Protein AF-0000000079061460 (afdb_homodimer)

Foldseek 3Di:
DPPPVPPLDPPPVPFWPAWEFEDQPQVVVVVVQVVQPKAWPADWDAPDVVHDWTWTWIAHNVGGIYIYTHDDDFPDRRQETETEDADPVVVVCCCCPVVVWDFAADWDDDVVQQWIWTKIGNDPHSRHHHIYIYIYHPPPPCNRVPVPPPPPPPPVVPVPPPPPDD/DPPPVPPLDPPVVPFWPAWEFEDQPQVVVVVVQVVQPKAWPADWDAPDVVHDWTWTWIAHNVGGIYIYTHDDDFPDRRQETEGEDADAVVVVCCCCPVVVWDFAADWDDDVVQQWIWTKIGNDPHSGHHHIYIYIYHNCCSVVSVPPPPPPPPPPPPPVVPPPVVD

Solvent-accessible surface area (backbone atoms only — not comparable to full-atom values): 18169 Å² total; per-residue (Å²): 133,80,77,71,72,76,68,71,44,54,46,48,41,60,24,64,55,35,38,28,38,49,30,83,52,50,69,59,32,54,51,37,31,43,74,67,55,22,45,78,76,35,72,81,41,46,80,44,93,91,42,84,52,35,30,32,31,33,22,47,70,60,60,54,36,33,36,42,32,55,37,80,89,49,87,30,40,63,31,32,40,33,34,50,43,87,46,58,69,59,50,52,48,45,42,32,72,28,68,63,27,37,80,66,38,76,71,46,75,38,72,95,74,43,30,36,36,31,30,32,25,75,36,94,46,81,58,63,27,47,28,40,35,41,32,27,50,70,78,51,71,57,58,37,67,62,69,63,62,72,76,67,72,71,71,72,62,68,65,65,64,63,68,60,83,114,135,83,77,71,71,76,66,71,44,54,54,49,37,60,23,64,54,33,36,26,37,48,29,83,52,49,72,59,32,55,52,37,31,46,73,67,56,22,45,76,78,36,72,80,40,47,80,42,94,91,42,84,51,34,33,31,31,33,22,47,70,58,59,54,36,33,36,41,34,53,38,81,89,51,87,33,41,64,31,31,38,32,35,50,41,86,46,56,69,59,50,53,47,44,42,32,73,27,68,62,29,37,82,66,37,75,71,45,76,39,73,95,73,41,29,34,36,32,30,31,25,77,33,94,48,81,56,64,26,46,27,41,36,40,31,28,48,71,69,44,72,53,52,38,68,61,63,59,63,72,77,66,74,70,74,76,65,71,68,73,57,64,65,71,75,106

Nearest PDB structures (foldseek):
  6bnx-assembly1_A  TM=9.125E-01  e=1.039E-14  Zea mays
  6bnz-assembly1_A  TM=9.010E-01  e=3.003E-14  Zea mays
  5d7z-assembly1_A  TM=9.144E-01  e=3.584E-14  Zea mays
  3hdp-assembly1_A  TM=7.032E-01  e=3.945E-07  Clostridium acetobutylicum
  2rk9-assembly1_B  TM=6.973E-01  e=1.430E-03  Vibrio splendidus 12B01

pLDDT: mean 79.36, std 27.44, range [19.38, 98.94]

Radius of gyration: 22.19 Å; Cα contacts (8 Å, |Δi|>4): 684; chains: 2; bounding box: 58×59×71 Å

InterPro domains:
  IPR004360 Glyoxalase/fosfomycin resistance/dioxygenase domain [PF00903] (16-68)
  IPR004360 Glyoxalase/fosfomycin resistance/dioxygenase domain [PF00903] (80-162)
  IPR029068 Glyoxalase/Bleomycin resistance protein/Dihydroxybiphenyl dioxygenase [G3DSA:3.10.180.10] (2-71)
  IPR029068 Glyoxalase/Bleomycin resistance protein/Dihydroxybiphenyl dioxygenase [G3DSA:3.10.180.10] (73-166)
  IPR029068 Glyoxalase/Bleomycin resistance protein/Dihydroxybiphenyl dioxygenase [SSF54593] (13-164)
  IPR037523 Vicinal oxygen chelate (VOC), core domain [PS51819] (1-71)
  IPR037523 Vicinal oxygen chelate (VOC), core domain [PS51819] (77-166)

Secondary structure (DSSP, 8-state):
-----------GGGTEEEEEEEES-HHHHHHHHHHTT-EEEEEEEESSTT-S-EEEEEE-TT--EEEEEE----S-SEEEEEEE-S-HHHHHHHHHHTT--EEEEEEEEEGGGTEEEEEEESSSSTTTS-EEEEEEEGGGGGHHHHT----------THHHHHH--/-----------GGGTEEEEEEEES-HHHHHHHHHHTT-EEEEEEEESSTT-S-EEEEEE-TT--EEEEEE----S-SEEEEEEE-S-HHHHHHHHHHTT--EEEEEEEEEGGGTEEEEEEESSSSTTTS-EEEEEEETTTHHHHHH-----------GGGSGGGG-

Organism: Rubus argutus (NCBI:txid59490)

Sequence (332 aa):
MFLITAVDKLELGTAFNNFGIATQDIYTMVEKIRSVGGVITRELGPVAEGGTTIYAFVKDPDGYSLELLLRPPTPEPLCQICLNVADIDRSVNVYKKALGMNLLQPKYGIPQDQCTVAMVGYGSNLTQTTTIELIYNYKATEYTKGNGYVQVALGTDDVYKSAAAVMFLITAVDKLELGTAFNNFGIATQDIYTMVEKIRSVGGVITRELGPVAEGGTTIYAFVKDPDGYSLELLLRPPTPEPLCQICLNVADIDRSVNVYKKALGMNLLQPKYGIPQDQCTVAMVGYGSNLTQTTTIELIYNYKATEYTKGNGYVQVALGTDDVYKSAAAV

Structure (mmCIF, N/CA/C/O backbone):
data_AF-0000000079061460-model_v1
#
loop_
_entity.id
_entity.type
_entity.pdbx_description
1 polymer 'VOC domain-containing protein'
#
loop_
_atom_site.group_PDB
_atom_site.id
_atom_site.type_symbol
_atom_site.label_atom_id
_atom_site.label_alt_id
_atom_site.label_comp_id
_atom_site.label_asym_id
_atom_site.label_entity_id
_atom_site.label_seq_id
_atom_site.pdbx_PDB_ins_code
_atom_site.Cartn_x
_atom_site.Cartn_y
_atom_site.Cartn_z
_atom_site.occupancy
_atom_site.B_iso_or_equiv
_atom_site.auth_seq_id
_atom_site.auth_comp_id
_atom_site.auth_asym_id
_atom_site.auth_atom_id
_atom_site.pdbx_PDB_model_num
ATOM 1 N N . MET A 1 1 ? -1.669 37.375 -12.445 1 19.45 1 MET A N 1
ATOM 2 C CA . MET A 1 1 ? -0.461 36.562 -12.586 1 19.45 1 MET A CA 1
ATOM 3 C C . MET A 1 1 ? -0.54 35.312 -11.711 1 19.45 1 MET A C 1
ATOM 5 O O . MET A 1 1 ? -0.432 35.406 -10.484 1 19.45 1 MET A O 1
ATOM 9 N N . PHE A 1 2 ? -1.51 34.438 -11.922 1 20.72 2 PHE A N 1
ATOM 10 C CA . PHE A 1 2 ? -1.914 33.25 -11.195 1 20.72 2 PHE A CA 1
ATOM 11 C C . PHE A 1 2 ? -0.816 32.188 -11.242 1 20.72 2 PHE A C 1
ATOM 13 O O . PHE A 1 2 ? -0.392 31.781 -12.32 1 20.72 2 PHE A O 1
ATOM 20 N N . LEU A 1 3 ? 0.237 32.406 -10.484 1 20.62 3 LEU A N 1
ATOM 21 C CA . LEU A 1 3 ? 1.369 31.5 -10.336 1 20.62 3 LEU A CA 1
ATOM 22 C C . LEU A 1 3 ? 0.893 30.078 -10.062 1 20.62 3 LEU A C 1
ATOM 24 O O . LEU A 1 3 ? 0.31 29.797 -9.016 1 20.62 3 LEU A O 1
ATOM 28 N N . ILE A 1 4 ? 0.267 29.516 -11.039 1 23.64 4 ILE A N 1
ATOM 29 C CA . ILE A 1 4 ? 0.032 28.078 -11.031 1 23.64 4 ILE A CA 1
ATOM 30 C C . ILE A 1 4 ? 1.321 27.344 -10.672 1 23.64 4 ILE A C 1
ATOM 32 O O . ILE A 1 4 ? 2.299 27.391 -11.422 1 23.64 4 ILE A O 1
ATOM 36 N N . THR A 1 5 ? 1.806 27.562 -9.5 1 24.64 5 THR A N 1
ATOM 37 C CA . THR A 1 5 ? 2.93 26.719 -9.086 1 24.64 5 THR A CA 1
ATOM 38 C C . THR A 1 5 ? 2.652 25.25 -9.383 1 24.64 5 THR A C 1
ATOM 40 O O . THR A 1 5 ? 1.646 24.703 -8.938 1 24.64 5 THR A O 1
ATOM 43 N N . ALA A 1 6 ? 2.951 24.875 -10.523 1 27.73 6 ALA A N 1
ATOM 44 C CA . ALA A 1 6 ? 3.008 23.5 -11.023 1 27.73 6 ALA A CA 1
ATOM 45 C C . ALA A 1 6 ? 3.596 22.562 -9.984 1 27.73 6 ALA A C 1
ATOM 47 O O . ALA A 1 6 ? 4.805 22.562 -9.742 1 27.73 6 ALA A O 1
ATOM 48 N N . VAL A 1 7 ? 3.016 22.578 -8.828 1 30.97 7 VAL A N 1
ATOM 49 C CA . VAL A 1 7 ? 3.506 21.516 -7.969 1 30.97 7 VAL A CA 1
ATOM 50 C C . VAL A 1 7 ? 3.43 20.172 -8.711 1 30.97 7 VAL A C 1
ATOM 52 O O . VAL A 1 7 ? 2.398 19.844 -9.305 1 30.97 7 VAL A O 1
ATOM 55 N N . ASP A 1 8 ? 4.484 19.562 -9.109 1 33.88 8 ASP A N 1
ATOM 56 C CA . ASP A 1 8 ? 4.762 18.297 -9.797 1 33.88 8 ASP A CA 1
ATOM 57 C C . ASP A 1 8 ? 3.967 17.156 -9.18 1 33.88 8 ASP A C 1
ATOM 59 O O . ASP A 1 8 ? 4.234 16.75 -8.047 1 33.88 8 ASP A O 1
ATOM 63 N N . LYS A 1 9 ? 2.74 17.172 -9.336 1 35.09 9 LYS A N 1
ATOM 64 C CA . LYS A 1 9 ? 1.893 16.094 -8.812 1 35.09 9 LYS A CA 1
ATOM 65 C C . LYS A 1 9 ? 2.184 14.773 -9.516 1 35.09 9 LYS A C 1
ATOM 67 O O . LYS A 1 9 ? 2.545 14.758 -10.695 1 35.09 9 LYS A O 1
ATOM 72 N N . LEU A 1 10 ? 2.6 13.688 -8.898 1 38.62 10 LEU A N 1
ATOM 73 C CA . LEU A 1 10 ? 2.742 12.305 -9.352 1 38.62 10 LEU A CA 1
ATOM 74 C C . LEU A 1 10 ? 1.521 11.867 -10.156 1 38.62 10 LEU A C 1
ATOM 76 O O . LEU A 1 10 ? 0.383 12.117 -9.75 1 38.62 10 LEU A O 1
ATOM 80 N N . GLU A 1 11 ? 1.716 11.773 -11.508 1 41.47 11 GLU A N 1
ATOM 81 C CA . GLU A 1 11 ? 0.616 11.07 -12.156 1 41.47 11 GLU A CA 1
ATOM 82 C C . GLU A 1 11 ? 0.225 9.82 -11.375 1 41.47 11 GLU A C 1
ATOM 84 O O . GLU A 1 11 ? 1.065 8.953 -11.109 1 41.47 11 GLU A O 1
ATOM 89 N N . LEU A 1 12 ? -0.721 9.938 -10.594 1 44.62 12 LEU A N 1
ATOM 90 C CA . LEU A 1 12 ? -1.235 8.93 -9.68 1 44.62 12 LEU A CA 1
ATOM 91 C C . LEU A 1 12 ? -1.123 7.535 -10.289 1 44.62 12 LEU A C 1
ATOM 93 O O . LEU A 1 12 ? -1.006 6.543 -9.562 1 44.62 12 LEU A O 1
ATOM 97 N N . GLY A 1 13 ? -1.049 7.387 -11.734 1 45.81 13 GLY A N 1
ATOM 98 C CA . GLY A 1 13 ? -0.906 6.055 -12.305 1 45.81 13 GLY A CA 1
ATOM 99 C C . GLY A 1 13 ? 0.404 5.387 -11.938 1 45.81 13 GLY A C 1
ATOM 100 O O . GLY A 1 13 ? 0.494 4.156 -11.922 1 45.81 13 GLY A O 1
ATOM 101 N N . THR A 1 14 ? 1.327 6.219 -11.625 1 55.72 14 THR A N 1
ATOM 102 C CA . THR A 1 14 ? 2.652 5.703 -11.305 1 55.72 14 THR A CA 1
ATOM 103 C C . THR A 1 14 ? 2.996 5.957 -9.844 1 55.72 14 THR A C 1
ATOM 105 O O . THR A 1 14 ? 4.148 5.801 -9.43 1 55.72 14 THR A O 1
ATOM 108 N N . ALA A 1 15 ? 2.018 6.23 -9.133 1 72.69 15 ALA A N 1
ATOM 109 C CA . ALA A 1 15 ? 2.307 6.676 -7.77 1 72.69 15 ALA A CA 1
ATOM 110 C C . ALA A 1 15 ? 2.654 5.492 -6.867 1 72.69 15 ALA A C 1
ATOM 112 O O . ALA A 1 15 ? 3.729 5.461 -6.266 1 72.69 15 ALA A O 1
ATOM 113 N N . PHE A 1 16 ? 1.813 4.469 -6.953 1 80.94 16 PHE A N 1
ATOM 114 C CA . PHE A 1 16 ? 2.115 3.256 -6.203 1 80.94 16 PHE A CA 1
ATOM 115 C C . PHE A 1 16 ? 3.117 2.389 -6.957 1 80.94 16 PHE A C 1
ATOM 117 O O . PHE A 1 16 ? 2.896 2.045 -8.117 1 80.94 16 PHE A O 1
ATOM 124 N N . ASN A 1 17 ? 4.191 2.164 -6.328 1 88.44 17 ASN A N 1
ATOM 125 C CA . ASN A 1 17 ? 5.246 1.402 -6.988 1 88.44 17 ASN A CA 1
ATOM 126 C C . ASN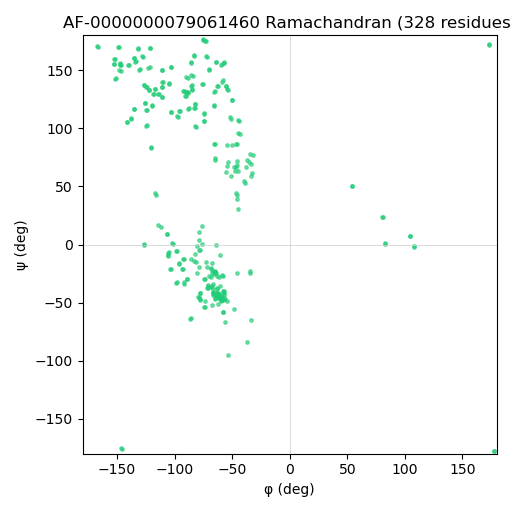 A 1 17 ? 5.043 -0.1 -6.816 1 88.44 17 ASN A C 1
ATOM 128 O O . ASN A 1 17 ? 4.824 -0.815 -7.797 1 88.44 17 ASN A O 1
ATOM 132 N N . ASN A 1 18 ? 5.094 -0.581 -5.621 1 93.31 18 ASN A N 1
ATOM 133 C CA . ASN A 1 18 ? 4.871 -1.992 -5.324 1 93.31 18 ASN A CA 1
ATOM 134 C C . ASN A 1 18 ? 4.676 -2.227 -3.828 1 93.31 18 ASN A C 1
ATOM 136 O O . ASN A 1 18 ? 4.777 -1.293 -3.031 1 93.31 18 ASN A O 1
ATOM 140 N N . PHE A 1 19 ? 4.277 -3.443 -3.443 1 96.31 19 PHE A N 1
ATOM 141 C CA . PHE A 1 19 ? 4.391 -3.85 -2.049 1 96.31 19 PHE A CA 1
ATOM 142 C C . PHE A 1 19 ? 5.23 -5.117 -1.922 1 96.31 19 PHE A C 1
ATOM 144 O O . PHE A 1 19 ? 5.375 -5.871 -2.885 1 96.31 19 PHE A O 1
ATOM 151 N N . GLY A 1 20 ? 5.852 -5.23 -0.77 1 97.88 20 GLY A N 1
ATOM 152 C CA . GLY A 1 20 ? 6.758 -6.336 -0.507 1 97.88 20 GLY A CA 1
ATOM 153 C C . GLY A 1 20 ? 6.164 -7.391 0.407 1 97.88 20 GLY A C 1
ATOM 154 O O . GLY A 1 20 ? 5.504 -7.062 1.395 1 97.88 20 GLY A O 1
ATOM 155 N N . ILE A 1 21 ? 6.398 -8.578 0.071 1 98.44 21 ILE A N 1
ATOM 156 C CA . ILE A 1 21 ? 6.02 -9.727 0.892 1 98.44 21 ILE A CA 1
ATOM 157 C C . ILE A 1 21 ? 7.27 -10.516 1.278 1 98.44 21 ILE A C 1
ATOM 159 O O . ILE A 1 21 ? 8.008 -10.992 0.41 1 98.44 21 ILE A O 1
ATOM 163 N N . ALA A 1 22 ? 7.484 -10.586 2.551 1 97.62 22 ALA A N 1
ATOM 164 C CA . ALA A 1 22 ? 8.539 -11.453 3.074 1 97.62 22 ALA A CA 1
ATOM 165 C C . ALA A 1 22 ? 8.031 -12.883 3.24 1 97.62 22 ALA A C 1
ATOM 167 O O . ALA A 1 22 ? 6.941 -13.109 3.771 1 97.62 22 ALA A O 1
ATOM 168 N N . THR A 1 23 ? 8.805 -13.867 2.779 1 97.38 23 THR A N 1
ATOM 169 C CA . THR A 1 23 ? 8.383 -15.258 2.844 1 97.38 23 THR A CA 1
ATOM 170 C C . THR A 1 23 ? 9.586 -16.188 2.914 1 97.38 23 THR A C 1
ATOM 172 O O . THR A 1 23 ? 10.672 -15.852 2.432 1 97.38 23 THR A O 1
ATOM 175 N N . GLN A 1 24 ? 9.336 -17.344 3.459 1 96.31 24 GLN A N 1
ATOM 176 C CA . GLN A 1 24 ? 10.352 -18.391 3.453 1 96.31 24 GLN A CA 1
ATOM 177 C C . GLN A 1 24 ? 10.102 -19.391 2.324 1 96.31 24 GLN A C 1
ATOM 179 O O . GLN A 1 24 ? 10.93 -20.25 2.059 1 96.31 24 GLN A O 1
ATOM 184 N N . ASP A 1 25 ? 9.055 -19.25 1.651 1 96.88 25 ASP A N 1
ATOM 185 C CA . ASP A 1 25 ? 8.625 -20.172 0.605 1 96.88 25 ASP A CA 1
ATOM 186 C C . ASP A 1 25 ? 8.609 -19.5 -0.76 1 96.88 25 ASP A C 1
ATOM 188 O O . ASP A 1 25 ? 7.688 -19.703 -1.551 1 96.88 25 ASP A O 1
ATOM 192 N N . ILE A 1 26 ? 9.625 -18.766 -0.969 1 97.75 26 ILE A N 1
ATOM 193 C CA . ILE A 1 26 ? 9.594 -17.859 -2.111 1 97.75 26 ILE A CA 1
ATOM 194 C C . ILE A 1 26 ? 9.492 -18.656 -3.406 1 97.75 26 ILE A C 1
ATOM 196 O O . ILE A 1 26 ? 8.812 -18.25 -4.348 1 97.75 26 ILE A O 1
ATOM 200 N N . TYR A 1 27 ? 10.117 -19.797 -3.574 1 97.31 27 TYR A N 1
ATOM 201 C CA . TYR A 1 27 ? 10.078 -20.609 -4.785 1 97.31 27 TYR A CA 1
ATOM 202 C C . TYR A 1 27 ? 8.672 -21.109 -5.055 1 97.31 27 TYR A C 1
ATOM 204 O O . TYR A 1 27 ? 8.172 -21 -6.176 1 97.31 27 TYR A O 1
ATOM 212 N N . THR A 1 28 ? 8.055 -21.578 -4.059 1 98.19 28 THR A N 1
ATOM 213 C CA . THR A 1 28 ? 6.676 -22.047 -4.172 1 98.19 28 THR A CA 1
ATOM 214 C C . THR A 1 28 ? 5.73 -20.891 -4.473 1 98.19 28 THR A C 1
ATOM 216 O O . THR A 1 28 ? 4.82 -21.016 -5.293 1 98.19 28 THR A O 1
ATOM 219 N N . MET A 1 29 ? 5.914 -19.766 -3.832 1 98.38 29 MET A N 1
ATOM 220 C CA . MET A 1 29 ? 5.031 -18.609 -4.012 1 98.38 29 MET A CA 1
ATOM 221 C C . MET A 1 29 ? 5.098 -18.094 -5.445 1 98.38 29 MET A C 1
ATOM 223 O O . MET A 1 29 ? 4.066 -17.766 -6.039 1 98.38 29 MET A O 1
ATOM 227 N N . VAL A 1 30 ? 6.281 -18.031 -6.035 1 98.38 30 VAL A N 1
ATOM 228 C CA . VAL A 1 30 ? 6.426 -17.562 -7.41 1 98.38 30 VAL A CA 1
ATOM 229 C C . VAL A 1 30 ? 5.664 -18.5 -8.352 1 98.38 30 VAL A C 1
ATOM 231 O O . VAL A 1 30 ? 4.969 -18.031 -9.258 1 98.38 30 VAL A O 1
ATOM 234 N N . GLU A 1 31 ? 5.758 -19.734 -8.125 1 98.19 31 GLU A N 1
ATOM 235 C CA . GLU A 1 31 ? 5.055 -20.703 -8.961 1 98.19 31 GLU A CA 1
ATOM 236 C C . GLU A 1 31 ? 3.543 -20.578 -8.797 1 98.19 31 GLU A C 1
ATOM 238 O O . GLU A 1 31 ? 2.795 -20.703 -9.773 1 98.19 31 GLU A O 1
ATOM 243 N N . LYS A 1 32 ? 3.094 -20.438 -7.613 1 98.62 32 LYS A N 1
ATOM 244 C CA . LYS A 1 32 ? 1.665 -20.266 -7.375 1 98.62 32 LYS A CA 1
ATOM 245 C C . LYS A 1 32 ? 1.147 -19 -8.062 1 98.62 32 LYS A C 1
ATOM 247 O O . LYS A 1 32 ? 0.062 -19 -8.648 1 98.62 32 LYS A O 1
ATOM 252 N N . ILE A 1 33 ? 1.899 -17.922 -7.957 1 98 33 ILE A N 1
ATOM 253 C CA . ILE A 1 33 ? 1.492 -16.672 -8.602 1 98 33 ILE A CA 1
ATOM 254 C C . ILE A 1 33 ? 1.368 -16.891 -10.109 1 98 33 ILE A C 1
ATOM 256 O O . ILE A 1 33 ? 0.382 -16.469 -10.727 1 98 33 ILE A O 1
ATOM 260 N N . ARG A 1 34 ? 2.336 -17.547 -10.648 1 97.38 34 ARG A N 1
ATOM 261 C CA . ARG A 1 34 ? 2.273 -17.875 -12.062 1 97.38 34 ARG A CA 1
ATOM 262 C C . ARG A 1 34 ? 1.022 -18.672 -12.391 1 97.38 34 ARG A C 1
ATOM 264 O O . ARG A 1 34 ? 0.344 -18.406 -13.383 1 97.38 34 ARG A O 1
ATOM 271 N N . SER A 1 35 ? 0.69 -19.547 -11.617 1 98.25 35 SER A N 1
ATOM 272 C CA . SER A 1 35 ? -0.404 -20.484 -11.867 1 98.25 35 SER A CA 1
ATOM 273 C C . SER A 1 35 ? -1.753 -19.781 -11.844 1 98.25 35 SER A C 1
ATOM 275 O O . SER A 1 35 ? -2.732 -20.266 -12.406 1 98.25 35 SER A O 1
ATOM 277 N N . VAL A 1 36 ? -1.788 -18.688 -11.242 1 97.69 36 VAL A N 1
ATOM 278 C CA . VAL A 1 36 ? -3.064 -17.984 -11.148 1 97.69 36 VAL A CA 1
ATOM 279 C C . VAL A 1 36 ? -3.064 -16.781 -12.086 1 97.69 36 VAL A C 1
ATOM 281 O O . VAL A 1 36 ? -3.889 -15.867 -11.945 1 97.69 36 VAL A O 1
ATOM 284 N N . GLY A 1 37 ? -2.076 -16.688 -12.914 1 96.5 37 GLY A N 1
ATOM 285 C CA . GLY A 1 37 ? -2.115 -15.688 -13.969 1 96.5 37 GLY A CA 1
ATOM 286 C C . GLY A 1 37 ? -1.222 -14.492 -13.688 1 96.5 37 GLY A C 1
ATOM 287 O O . GLY A 1 37 ? -1.28 -13.484 -14.398 1 96.5 37 GLY A O 1
ATOM 288 N N . GLY A 1 38 ? -0.437 -14.578 -12.641 1 95.44 38 GLY A N 1
ATOM 289 C CA . GLY A 1 38 ? 0.565 -13.547 -12.414 1 95.44 38 GLY A CA 1
ATOM 290 C C . GLY A 1 38 ? 1.728 -13.625 -13.391 1 95.44 38 GLY A C 1
ATOM 291 O O . GLY A 1 38 ? 1.887 -14.617 -14.094 1 95.44 38 GLY A O 1
ATOM 292 N N . VAL A 1 39 ? 2.447 -12.547 -13.477 1 96.56 39 VAL A N 1
ATOM 293 C CA . VAL A 1 39 ? 3.588 -12.422 -14.383 1 96.56 39 VAL A CA 1
ATOM 294 C C . VAL A 1 39 ? 4.859 -12.164 -13.578 1 96.56 39 VAL A C 1
ATOM 296 O O . VAL A 1 39 ? 4.883 -11.289 -12.711 1 96.56 39 VAL A O 1
ATOM 299 N N . ILE A 1 40 ? 5.883 -12.938 -13.836 1 97.44 40 ILE A N 1
ATOM 300 C CA . ILE A 1 40 ? 7.188 -12.703 -13.219 1 97.44 40 ILE A CA 1
ATOM 301 C C . ILE A 1 40 ? 7.938 -11.625 -14 1 97.44 40 ILE A C 1
ATOM 303 O O . ILE A 1 40 ? 8.242 -11.805 -15.188 1 97.44 40 ILE A O 1
ATOM 307 N N . THR A 1 41 ? 8.234 -10.547 -13.398 1 95.75 41 THR A N 1
ATOM 308 C CA . THR A 1 41 ? 8.867 -9.438 -14.109 1 95.75 41 THR A CA 1
ATOM 309 C C . THR A 1 41 ? 10.352 -9.367 -13.773 1 95.75 41 THR A C 1
ATOM 311 O O . THR A 1 41 ? 11.117 -8.719 -14.492 1 95.75 41 THR A O 1
ATOM 314 N N . ARG A 1 42 ? 10.797 -9.922 -12.703 1 95.62 42 ARG A N 1
ATOM 315 C CA . ARG A 1 42 ? 12.18 -10.227 -12.352 1 95.62 42 ARG A CA 1
ATOM 316 C C . ARG A 1 42 ? 12.305 -11.625 -11.766 1 95.62 42 ARG A C 1
ATOM 318 O O . ARG A 1 42 ? 11.758 -11.906 -10.695 1 95.62 42 ARG A O 1
ATOM 325 N N . GLU A 1 43 ? 13 -12.414 -12.422 1 96.12 43 GLU A N 1
ATOM 326 C CA . GLU A 1 43 ? 13.156 -13.789 -11.953 1 96.12 43 GLU A CA 1
ATOM 327 C C . GLU A 1 43 ? 13.883 -13.844 -10.617 1 96.12 43 GLU A C 1
ATOM 329 O O . GLU A 1 43 ? 14.672 -12.953 -10.297 1 96.12 43 GLU A O 1
ATOM 334 N N . LEU A 1 44 ? 13.633 -14.992 -9.891 1 95.69 44 LEU A N 1
ATOM 335 C CA . LEU A 1 44 ? 14.297 -15.258 -8.617 1 95.69 44 LEU A CA 1
ATOM 336 C C . LEU A 1 44 ? 15.812 -15.164 -8.766 1 95.69 44 LEU A C 1
ATOM 338 O O . LEU A 1 44 ? 16.375 -15.727 -9.703 1 95.69 44 LEU A O 1
ATOM 342 N N . GLY A 1 45 ? 16.438 -14.469 -7.844 1 93.31 45 GLY A N 1
ATOM 343 C CA . GLY A 1 45 ? 17.891 -14.367 -7.82 1 93.31 45 GLY A CA 1
ATOM 344 C C . GLY A 1 45 ? 18.406 -13.383 -6.785 1 93.31 45 GLY A C 1
ATOM 345 O O . GLY A 1 45 ? 17.625 -12.688 -6.141 1 93.31 45 GLY A O 1
ATOM 346 N N . PRO A 1 46 ? 19.688 -13.383 -6.613 1 91.88 46 PRO A N 1
ATOM 347 C CA . PRO A 1 46 ? 20.266 -12.461 -5.633 1 91.88 46 PRO A CA 1
ATOM 348 C C . PRO A 1 46 ? 20.188 -11 -6.074 1 91.88 46 PRO A C 1
ATOM 350 O O . PRO A 1 46 ? 20.078 -10.719 -7.273 1 91.88 46 PRO A O 1
ATOM 353 N N . VAL A 1 47 ? 20.109 -10.109 -5.121 1 80.19 47 VAL A N 1
ATOM 354 C CA . VAL A 1 47 ? 20.156 -8.68 -5.406 1 80.19 47 VAL A CA 1
ATOM 355 C C . VAL A 1 47 ? 21.453 -8.336 -6.141 1 80.19 47 VAL A C 1
ATOM 357 O O . VAL A 1 47 ? 21.438 -7.691 -7.191 1 80.19 47 VAL A O 1
ATOM 360 N N . ALA A 1 48 ? 22.516 -8.688 -5.43 1 78.75 48 ALA A N 1
ATOM 361 C CA . ALA A 1 48 ? 23.844 -8.469 -6.004 1 78.75 48 ALA A CA 1
ATOM 362 C C . ALA A 1 48 ? 24.516 -9.797 -6.336 1 78.75 48 ALA A C 1
ATOM 364 O O . ALA A 1 48 ? 24.188 -10.836 -5.762 1 78.75 48 ALA A O 1
ATOM 365 N N . GLU A 1 49 ? 25.312 -9.664 -7.328 1 78.19 49 GLU A N 1
ATOM 366 C CA . GLU A 1 49 ? 26.094 -10.852 -7.648 1 78.19 49 GLU A CA 1
ATOM 367 C C . GLU A 1 49 ? 26.781 -11.414 -6.406 1 78.19 49 GLU A C 1
ATOM 369 O O . GLU A 1 49 ? 27.453 -10.68 -5.676 1 78.19 49 GLU A O 1
ATOM 374 N N . GLY A 1 50 ? 26.484 -12.68 -6.199 1 75.81 50 GLY A N 1
ATOM 375 C CA . GLY A 1 50 ? 27.109 -13.312 -5.043 1 75.81 50 GLY A CA 1
ATOM 376 C C . GLY A 1 50 ? 26.359 -13.039 -3.748 1 75.81 50 GLY A C 1
ATOM 377 O O . GLY A 1 50 ? 26.734 -13.562 -2.693 1 75.81 50 GLY A O 1
ATOM 378 N N . GLY A 1 51 ? 25.344 -12.352 -3.859 1 79.19 51 GLY A N 1
ATOM 379 C CA . GLY A 1 51 ? 24.594 -12.023 -2.654 1 79.19 51 GLY A CA 1
ATOM 380 C C . GLY A 1 51 ? 23.641 -13.125 -2.23 1 79.19 51 GLY A C 1
ATOM 381 O O . GLY A 1 51 ? 23.391 -14.062 -2.996 1 79.19 51 GLY A O 1
ATOM 382 N N . THR A 1 52 ? 23.172 -13.078 -0.943 1 83.88 52 THR A N 1
ATOM 383 C CA . THR A 1 52 ? 22.328 -14.117 -0.37 1 83.88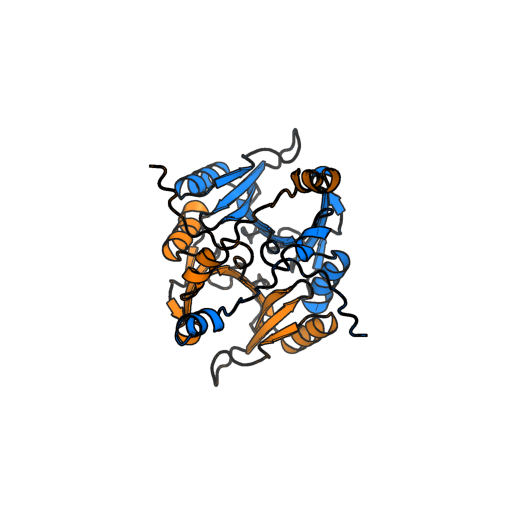 52 THR A CA 1
ATOM 384 C C . THR A 1 52 ? 20.891 -13.633 -0.255 1 83.88 52 THR A C 1
ATOM 386 O O . THR A 1 52 ? 19.984 -14.422 0.06 1 83.88 52 THR A O 1
ATOM 389 N N . THR A 1 53 ? 20.734 -12.406 -0.539 1 87.69 53 THR A N 1
ATOM 390 C CA . THR A 1 53 ? 19.375 -11.891 -0.484 1 87.69 53 THR A CA 1
ATOM 391 C C . THR A 1 53 ? 18.609 -12.234 -1.764 1 87.69 53 THR A C 1
ATOM 393 O O . THR A 1 53 ? 18.875 -11.648 -2.816 1 87.69 53 THR A O 1
ATOM 396 N N . ILE A 1 54 ? 17.75 -13.258 -1.775 1 95.5 54 ILE A N 1
ATOM 397 C CA . ILE A 1 54 ? 16.984 -13.711 -2.932 1 95.5 54 ILE A CA 1
ATOM 398 C C . ILE A 1 54 ? 15.648 -12.977 -2.986 1 95.5 54 ILE A C 1
ATOM 400 O O . ILE A 1 54 ? 14.969 -12.828 -1.967 1 95.5 54 ILE A O 1
ATOM 404 N N . TYR A 1 55 ? 15.383 -12.484 -4.145 1 96.75 55 TYR A N 1
ATOM 405 C CA . TYR A 1 55 ? 14.102 -11.805 -4.328 1 96.75 55 TYR A CA 1
ATOM 406 C C . TYR A 1 55 ? 13.602 -11.969 -5.758 1 96.75 55 TYR A C 1
ATOM 408 O O . TYR A 1 55 ? 14.305 -12.492 -6.617 1 96.75 55 TYR A O 1
ATOM 416 N N . ALA A 1 56 ? 12.391 -11.602 -6.035 1 97.62 56 ALA A N 1
ATOM 417 C CA . ALA A 1 56 ? 11.734 -11.539 -7.34 1 97.62 56 ALA A CA 1
ATOM 418 C C . ALA A 1 56 ? 10.719 -10.398 -7.391 1 97.62 56 ALA A C 1
ATOM 420 O O . ALA A 1 56 ? 10.281 -9.906 -6.348 1 97.62 56 ALA A O 1
ATOM 421 N N . PHE A 1 57 ? 10.469 -9.945 -8.555 1 96.44 57 PHE A N 1
ATOM 422 C CA . PHE A 1 57 ? 9.312 -9.086 -8.797 1 96.44 57 PHE A CA 1
ATOM 423 C C . PHE A 1 57 ? 8.266 -9.812 -9.633 1 96.44 57 PHE A C 1
ATOM 425 O O . PHE A 1 57 ? 8.594 -10.477 -10.617 1 96.44 57 PHE A O 1
ATOM 432 N N . VAL A 1 58 ? 7.059 -9.664 -9.219 1 96.88 58 VAL A N 1
ATOM 433 C CA . VAL A 1 58 ? 5.922 -10.25 -9.922 1 96.88 58 VAL A CA 1
ATOM 434 C C . VAL A 1 58 ? 4.793 -9.234 -10.031 1 96.88 58 VAL A C 1
ATOM 436 O O . VAL A 1 58 ? 4.801 -8.211 -9.336 1 96.88 58 VAL A O 1
ATOM 439 N N . LYS A 1 59 ? 3.926 -9.445 -10.906 1 93.25 59 LYS A N 1
ATOM 440 C CA . LYS A 1 59 ? 2.652 -8.734 -10.984 1 93.25 59 LYS A CA 1
ATOM 441 C C . LYS A 1 59 ? 1.477 -9.695 -10.805 1 93.25 59 LYS A C 1
ATOM 443 O O . LYS A 1 59 ? 1.486 -10.805 -11.336 1 93.25 59 LYS A O 1
ATOM 448 N N . ASP A 1 60 ? 0.568 -9.305 -10 1 93.69 60 ASP A N 1
ATOM 449 C CA . ASP A 1 60 ? -0.665 -10.086 -9.945 1 93.69 60 ASP A CA 1
ATOM 450 C C . ASP A 1 60 ? -1.516 -9.859 -11.195 1 93.69 60 ASP A C 1
ATOM 452 O O . ASP A 1 60 ? -1.167 -9.047 -12.047 1 93.69 60 ASP A O 1
ATOM 456 N N . PRO A 1 61 ? -2.594 -10.516 -11.398 1 91.56 61 PRO A N 1
ATOM 457 C CA . PRO A 1 61 ? -3.365 -10.43 -12.641 1 91.56 61 PRO A CA 1
ATOM 458 C C . PRO A 1 61 ? -3.955 -9.039 -12.875 1 91.56 61 PRO A C 1
ATOM 460 O O . PRO A 1 61 ? -4.301 -8.695 -14.008 1 91.56 61 PRO A O 1
ATOM 463 N N . ASP A 1 62 ? -4.148 -8.258 -11.805 1 86.62 62 ASP A N 1
ATOM 464 C CA . ASP A 1 62 ? -4.641 -6.895 -11.977 1 86.62 62 ASP A CA 1
ATOM 465 C C . ASP A 1 62 ? -3.502 -5.945 -12.344 1 86.62 62 ASP A C 1
ATOM 467 O O . ASP A 1 62 ? -3.74 -4.789 -12.695 1 86.62 62 ASP A O 1
ATOM 471 N N . GLY A 1 63 ? -2.246 -6.371 -12.164 1 87.81 63 GLY A N 1
ATOM 472 C CA . GLY A 1 63 ? -1.108 -5.562 -12.578 1 87.81 63 GLY A CA 1
ATOM 473 C C . GLY A 1 63 ? -0.348 -4.969 -11.406 1 87.81 63 GLY A C 1
ATOM 474 O O . GLY A 1 63 ? 0.65 -4.27 -11.602 1 87.81 63 GLY A O 1
ATOM 475 N N . TYR A 1 64 ? -0.825 -5.227 -10.211 1 90.19 64 TYR A N 1
ATOM 476 C CA . TYR A 1 64 ? -0.072 -4.746 -9.055 1 90.19 64 TYR A CA 1
ATOM 477 C C . TYR A 1 64 ? 1.283 -5.438 -8.969 1 90.19 64 TYR A C 1
ATOM 479 O O . TYR A 1 64 ? 1.373 -6.66 -9.094 1 90.19 64 TYR A O 1
ATOM 487 N N . SER A 1 65 ? 2.299 -4.629 -8.773 1 92.94 65 SER A N 1
ATOM 488 C CA . SER A 1 65 ? 3.646 -5.168 -8.625 1 92.94 65 SER A CA 1
ATOM 489 C C . SER A 1 65 ? 3.92 -5.574 -7.18 1 92.94 65 SER A C 1
ATOM 491 O O . SER A 1 65 ? 3.561 -4.852 -6.246 1 92.94 65 SER A O 1
ATOM 493 N N . LEU A 1 66 ? 4.512 -6.711 -7.02 1 96.81 66 LEU A N 1
ATOM 494 C CA . LEU A 1 66 ? 4.949 -7.211 -5.723 1 96.81 66 LEU A CA 1
ATOM 495 C C . LEU A 1 66 ? 6.438 -7.539 -5.742 1 96.81 66 LEU A C 1
ATOM 497 O O . LEU A 1 66 ? 6.938 -8.117 -6.707 1 96.81 66 LEU A O 1
ATOM 501 N N . GLU A 1 67 ? 7.059 -7.145 -4.766 1 97.94 67 GLU A N 1
ATOM 502 C CA . GLU A 1 67 ? 8.398 -7.637 -4.465 1 97.94 67 GLU A CA 1
ATOM 503 C C . GLU A 1 67 ? 8.352 -8.789 -3.459 1 97.94 67 GLU A C 1
ATOM 505 O O . GLU A 1 67 ? 7.91 -8.609 -2.324 1 97.94 67 GLU A O 1
ATOM 510 N N . LEU A 1 68 ? 8.734 -9.945 -3.875 1 98.38 68 LEU A N 1
ATOM 511 C CA . LEU A 1 68 ? 8.859 -11.086 -2.967 1 98.38 68 LEU A CA 1
ATOM 512 C C . LEU A 1 68 ? 10.281 -11.172 -2.408 1 98.38 68 LEU A C 1
ATOM 514 O O . LEU A 1 68 ? 11.25 -11.094 -3.16 1 98.38 68 LEU A O 1
ATOM 518 N N . LEU A 1 69 ? 10.344 -11.328 -1.113 1 97.31 69 LEU A N 1
ATOM 519 C CA . LEU A 1 69 ? 11.633 -11.32 -0.439 1 97.31 69 LEU A CA 1
ATOM 520 C C . LEU A 1 69 ? 11.828 -12.578 0.396 1 97.31 69 LEU A C 1
ATOM 522 O O . LEU A 1 69 ? 11.008 -12.875 1.274 1 97.31 69 LEU A O 1
ATOM 526 N N . LEU A 1 70 ? 12.867 -13.297 0.093 1 96.62 70 LEU A N 1
ATOM 527 C CA . LEU A 1 70 ? 13.234 -14.406 0.962 1 96.62 70 LEU A CA 1
ATOM 528 C C . LEU A 1 70 ? 13.875 -13.898 2.252 1 96.62 70 LEU A C 1
ATOM 530 O O . LEU A 1 70 ? 15.031 -13.477 2.252 1 96.62 70 LEU A O 1
ATOM 534 N N . ARG A 1 71 ? 13.062 -14 3.355 1 93.44 71 ARG A N 1
ATOM 535 C CA . ARG A 1 71 ? 13.477 -13.516 4.664 1 93.44 71 ARG A CA 1
ATOM 536 C C . ARG A 1 71 ? 12.898 -14.367 5.781 1 93.44 71 ARG A C 1
ATOM 538 O O . ARG A 1 71 ? 11.875 -15.023 5.598 1 93.44 71 ARG A O 1
ATOM 545 N N . PRO A 1 72 ? 13.633 -14.328 6.91 1 93.5 72 PRO A N 1
ATOM 546 C CA . PRO A 1 72 ? 13.008 -14.977 8.07 1 93.5 72 PRO A CA 1
ATOM 547 C C . PRO A 1 72 ? 11.664 -14.359 8.438 1 93.5 72 PRO A C 1
ATOM 549 O O . PRO A 1 72 ? 11.406 -13.195 8.117 1 93.5 72 PRO A O 1
ATOM 552 N N . PRO A 1 73 ? 10.82 -15.141 9.078 1 94.25 73 PRO A N 1
ATOM 553 C CA . PRO A 1 73 ? 9.5 -14.625 9.453 1 94.25 73 PRO A CA 1
ATOM 554 C C . PRO A 1 73 ? 9.586 -13.445 10.422 1 94.25 73 PRO A C 1
ATOM 556 O O . PRO A 1 73 ? 10.461 -13.414 11.289 1 94.25 73 PRO A O 1
ATOM 559 N N . THR A 1 74 ? 8.844 -12.492 10.195 1 93 74 THR A N 1
ATOM 560 C CA . THR A 1 74 ? 8.586 -11.367 11.086 1 93 74 THR A CA 1
ATOM 561 C C . THR A 1 74 ? 7.105 -11.258 11.422 1 93 74 THR A C 1
ATOM 563 O O . THR A 1 74 ? 6.277 -11.945 10.812 1 93 74 THR A O 1
ATOM 566 N N . PRO A 1 75 ? 6.746 -10.453 12.367 1 91.94 75 PRO A N 1
ATOM 567 C CA . PRO A 1 75 ? 5.328 -10.32 12.719 1 91.94 75 PRO A CA 1
ATOM 568 C C . PRO A 1 75 ? 4.465 -9.867 11.547 1 91.94 75 PRO A C 1
ATOM 570 O O . PRO A 1 75 ? 3.281 -10.203 11.477 1 91.94 75 PRO A O 1
ATOM 573 N N . GLU A 1 76 ? 5.035 -9.18 10.609 1 95.62 76 GLU A N 1
ATOM 574 C CA . GLU A 1 76 ? 4.324 -8.602 9.469 1 95.62 76 GLU A CA 1
ATOM 575 C C . GLU A 1 76 ? 4.941 -9.062 8.148 1 95.62 76 GLU A C 1
ATOM 577 O O . GLU A 1 76 ? 5.957 -8.508 7.707 1 95.62 76 GLU A O 1
ATOM 582 N N . PRO A 1 77 ? 4.258 -10.062 7.465 1 97.31 77 PRO A N 1
ATOM 583 C CA . PRO A 1 77 ? 4.82 -10.508 6.188 1 97.31 77 PRO A CA 1
ATOM 584 C C . PRO A 1 77 ? 4.668 -9.469 5.082 1 97.31 77 PRO A C 1
ATOM 586 O O . PRO A 1 77 ? 5.484 -9.414 4.16 1 97.31 77 PRO A O 1
ATOM 589 N N . LEU A 1 78 ? 3.529 -8.75 5.051 1 98.38 78 LEU A N 1
ATOM 590 C CA . LEU A 1 78 ? 3.463 -7.566 4.199 1 98.38 78 LEU A CA 1
ATOM 591 C C . LEU A 1 78 ? 4.43 -6.492 4.68 1 98.38 78 LEU A C 1
ATOM 593 O O . LEU A 1 78 ? 4.047 -5.598 5.438 1 98.38 78 LEU A O 1
ATOM 597 N N . CYS A 1 79 ? 5.633 -6.52 4.273 1 97.81 79 CYS A N 1
ATOM 598 C CA . CYS A 1 79 ? 6.719 -5.871 5 1 97.81 79 CYS A CA 1
ATOM 599 C C . CYS A 1 79 ? 6.949 -4.457 4.48 1 97.81 79 CYS A C 1
ATOM 601 O O . CYS A 1 79 ? 7.523 -3.621 5.184 1 97.81 79 CYS A O 1
ATOM 603 N N . GLN A 1 80 ? 6.5 -4.199 3.242 1 97.94 80 GLN A N 1
ATOM 604 C CA . GLN A 1 80 ? 6.828 -2.883 2.707 1 97.94 80 GLN A CA 1
ATOM 605 C C . GLN A 1 80 ? 5.766 -2.41 1.718 1 97.94 80 GLN A C 1
ATOM 607 O O . GLN A 1 80 ? 5.227 -3.209 0.949 1 97.94 80 GLN A O 1
ATOM 612 N N . ILE A 1 81 ? 5.508 -1.169 1.738 1 97.44 81 ILE A N 1
ATOM 613 C CA . ILE A 1 81 ? 4.828 -0.427 0.682 1 97.44 81 ILE A CA 1
ATOM 614 C C . ILE A 1 81 ? 5.793 0.58 0.056 1 97.44 81 ILE A C 1
ATOM 616 O O . ILE A 1 81 ? 6.465 1.329 0.768 1 97.44 81 ILE A O 1
ATOM 620 N N . CYS A 1 82 ? 5.852 0.548 -1.24 1 94.94 82 CYS A N 1
ATOM 621 C CA . CYS A 1 82 ? 6.762 1.452 -1.931 1 94.94 82 CYS A CA 1
ATOM 622 C C . CYS A 1 82 ? 5.992 2.512 -2.711 1 94.94 82 CYS A C 1
ATOM 624 O O . CYS A 1 82 ? 5.117 2.184 -3.514 1 94.94 82 CYS A O 1
ATOM 626 N N . LEU A 1 83 ? 6.355 3.734 -2.445 1 92.94 83 LEU A N 1
ATOM 627 C CA . LEU A 1 83 ? 5.707 4.875 -3.088 1 92.94 83 LEU A CA 1
ATOM 628 C C . LEU A 1 83 ? 6.727 5.727 -3.834 1 92.94 83 LEU A C 1
ATOM 630 O O . LEU A 1 83 ? 7.773 6.078 -3.281 1 92.94 83 LEU A O 1
ATOM 634 N N . ASN A 1 84 ? 6.367 6.051 -5.031 1 90.25 84 ASN A N 1
ATOM 635 C CA . ASN A 1 84 ? 7.121 7.09 -5.723 1 90.25 84 ASN A CA 1
ATOM 636 C C . ASN A 1 84 ? 6.77 8.477 -5.199 1 90.25 84 ASN A C 1
ATOM 638 O O . ASN A 1 84 ? 5.602 8.773 -4.945 1 90.25 84 ASN A O 1
ATOM 642 N N . VAL A 1 85 ? 7.809 9.266 -5.043 1 91.81 85 VAL A N 1
ATOM 643 C CA . VAL A 1 85 ? 7.555 10.609 -4.523 1 91.81 85 VAL A CA 1
ATOM 644 C C . VAL A 1 85 ? 8.312 11.633 -5.359 1 91.81 85 VAL A C 1
ATOM 646 O O . VAL A 1 85 ? 9.336 11.312 -5.965 1 91.81 85 VAL A O 1
ATOM 649 N N . ALA A 1 86 ? 7.871 12.844 -5.336 1 87.81 86 ALA A N 1
ATOM 650 C CA . ALA A 1 86 ? 8.477 13.914 -6.129 1 87.81 86 ALA A CA 1
ATOM 651 C C . ALA A 1 86 ? 9.602 14.602 -5.359 1 87.81 86 ALA A C 1
ATOM 653 O O . ALA A 1 86 ? 10.516 15.156 -5.961 1 87.81 86 ALA A O 1
ATOM 654 N N . ASP A 1 87 ? 9.539 14.648 -4.109 1 91.5 87 ASP A N 1
ATOM 655 C CA . ASP A 1 87 ? 10.492 15.258 -3.193 1 91.5 87 ASP A CA 1
ATOM 656 C C . ASP A 1 87 ? 10.664 14.422 -1.932 1 91.5 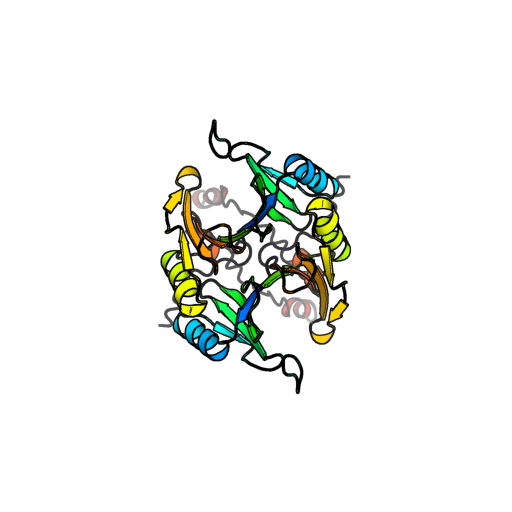87 ASP A C 1
ATOM 658 O O . ASP A 1 87 ? 9.82 14.453 -1.036 1 91.5 87 ASP A O 1
ATOM 662 N N . ILE A 1 88 ? 11.75 13.773 -1.874 1 95.5 88 ILE A N 1
ATOM 663 C CA . ILE A 1 88 ? 11.922 12.758 -0.841 1 95.5 88 ILE A CA 1
ATOM 664 C C . ILE A 1 88 ? 12.078 13.422 0.521 1 95.5 88 ILE A C 1
ATOM 666 O O . ILE A 1 88 ? 11.578 12.914 1.529 1 95.5 88 ILE A O 1
ATOM 670 N N . ASP A 1 89 ? 12.711 14.57 0.63 1 97.69 89 ASP A N 1
ATOM 671 C CA . ASP A 1 89 ? 12.844 15.281 1.899 1 97.69 89 ASP A CA 1
ATOM 672 C C . ASP A 1 89 ? 11.477 15.742 2.412 1 97.69 89 ASP A C 1
ATOM 674 O O . ASP A 1 89 ? 11.164 15.578 3.594 1 97.69 89 ASP A O 1
ATOM 678 N N . ARG A 1 90 ? 10.75 16.297 1.55 1 96.44 90 ARG A N 1
ATOM 679 C CA . ARG A 1 90 ? 9.414 16.719 1.931 1 96.44 90 ARG A CA 1
ATOM 680 C C . ARG A 1 90 ? 8.57 15.547 2.412 1 96.44 90 ARG A C 1
ATOM 682 O O . ARG A 1 90 ? 7.922 15.625 3.455 1 96.44 90 ARG A O 1
ATOM 689 N N . SER A 1 91 ? 8.602 14.492 1.635 1 96.06 91 SER A N 1
ATOM 690 C CA . SER A 1 91 ? 7.77 13.344 1.979 1 96.06 91 SER A CA 1
ATOM 691 C C . SER A 1 91 ? 8.195 12.734 3.312 1 96.06 91 SER A C 1
ATOM 693 O O . SER A 1 91 ? 7.348 12.383 4.137 1 96.06 91 SER A O 1
ATOM 695 N N . VAL A 1 92 ? 9.461 12.609 3.504 1 98.69 92 VAL A N 1
ATOM 696 C CA . VAL A 1 92 ? 9.945 12.125 4.789 1 98.69 92 VAL A CA 1
ATOM 697 C C . VAL A 1 92 ? 9.422 13.016 5.914 1 98.69 92 VAL A C 1
ATOM 699 O O . VAL A 1 92 ? 8.93 12.516 6.93 1 98.69 92 VAL A O 1
ATOM 702 N N . ASN A 1 93 ? 9.523 14.281 5.73 1 98.19 93 ASN A N 1
ATOM 703 C CA . ASN A 1 93 ? 9.055 15.227 6.738 1 98.19 93 ASN A CA 1
ATOM 704 C C . ASN A 1 93 ? 7.559 15.078 7 1 98.19 93 ASN A C 1
ATOM 706 O O . ASN A 1 93 ? 7.125 15.078 8.156 1 98.19 93 ASN A O 1
ATOM 710 N N . VAL A 1 94 ? 6.801 14.984 5.984 1 98.12 94 VAL A N 1
ATOM 711 C CA . VAL A 1 94 ? 5.352 14.836 6.098 1 98.12 94 VAL A CA 1
ATOM 712 C C . VAL A 1 94 ? 5.023 13.578 6.902 1 98.12 94 VAL A C 1
ATOM 714 O O . VAL A 1 94 ? 4.238 13.633 7.852 1 98.12 94 VAL A O 1
ATOM 717 N N . TYR A 1 95 ? 5.598 12.461 6.637 1 98.75 95 TYR A N 1
ATOM 718 C CA . TYR A 1 95 ? 5.246 11.195 7.273 1 98.75 95 TYR A CA 1
ATOM 719 C C . TYR A 1 95 ? 5.758 11.148 8.711 1 98.75 95 TYR A C 1
ATOM 721 O O . TYR A 1 95 ? 5.129 10.539 9.578 1 98.75 95 TYR A O 1
ATOM 729 N N . LYS A 1 96 ? 6.844 11.828 8.984 1 98.69 96 LYS A N 1
ATOM 730 C CA . LYS A 1 96 ? 7.316 11.93 10.359 1 98.69 96 LYS A CA 1
ATOM 731 C C . LYS A 1 96 ? 6.441 12.867 11.18 1 98.69 96 LYS A C 1
ATOM 733 O O . LYS A 1 96 ? 5.871 12.469 12.195 1 98.69 96 LYS A O 1
ATOM 738 N N . LYS A 1 97 ? 6.262 14.039 10.727 1 98.19 97 LYS A N 1
ATOM 739 C CA . LYS A 1 97 ? 5.652 15.102 11.523 1 98.19 97 LYS A CA 1
ATOM 740 C C . LYS A 1 97 ? 4.137 14.945 11.578 1 98.19 97 LYS A C 1
ATOM 742 O O . LYS A 1 97 ? 3.523 15.141 12.633 1 98.19 97 LYS A O 1
ATOM 747 N N . ALA A 1 98 ? 3.578 14.609 10.453 1 98.44 98 ALA A N 1
ATOM 748 C CA . ALA A 1 98 ? 2.117 14.617 10.398 1 98.44 98 ALA A CA 1
ATOM 749 C C . ALA A 1 98 ? 1.543 13.25 10.758 1 98.44 98 ALA A C 1
ATOM 751 O O . ALA A 1 98 ? 0.475 13.164 11.367 1 98.44 98 ALA A O 1
ATOM 752 N N . LEU A 1 99 ? 2.264 12.195 10.391 1 98.5 99 LEU A N 1
ATOM 753 C CA . LEU A 1 99 ? 1.687 10.875 10.594 1 98.5 99 LEU A CA 1
ATOM 754 C C . LEU A 1 99 ? 2.342 10.164 11.773 1 98.5 99 LEU A C 1
ATOM 756 O O . LEU A 1 99 ? 1.922 9.07 12.164 1 98.5 99 LEU A O 1
ATOM 760 N N . GLY A 1 100 ? 3.42 10.766 12.266 1 98.25 100 GLY A N 1
ATOM 761 C CA . GLY A 1 100 ? 4.031 10.227 13.469 1 98.25 100 GLY A CA 1
ATOM 762 C C . GLY A 1 100 ? 4.91 9.023 13.211 1 98.25 100 GLY A C 1
ATOM 763 O O . GLY A 1 100 ? 5.117 8.195 14.102 1 98.25 100 GLY A O 1
ATOM 764 N N . MET A 1 101 ? 5.422 8.828 12.062 1 98.75 101 MET A N 1
ATOM 765 C CA . MET A 1 101 ? 6.281 7.691 11.75 1 98.75 101 MET A CA 1
ATOM 766 C C . MET A 1 101 ? 7.73 7.988 12.117 1 98.75 101 MET A C 1
ATOM 768 O O . MET A 1 101 ? 8.141 9.148 12.148 1 98.75 101 MET A O 1
ATOM 772 N N . ASN A 1 102 ? 8.438 6.949 12.312 1 98.81 102 ASN A N 1
ATOM 773 C CA . ASN A 1 102 ? 9.883 7.043 12.508 1 98.81 102 ASN A CA 1
ATOM 774 C C . ASN A 1 102 ? 10.625 6.953 11.18 1 98.81 102 ASN A C 1
ATOM 776 O O . ASN A 1 102 ? 10.219 6.215 10.281 1 98.81 102 ASN A O 1
ATOM 780 N N . LEU A 1 103 ? 11.719 7.711 11.062 1 98.94 103 LEU A N 1
ATOM 781 C CA . LEU A 1 103 ? 12.688 7.445 10 1 98.94 103 LEU A CA 1
ATOM 782 C C . LEU A 1 103 ? 13.508 6.199 10.32 1 98.94 103 LEU A C 1
ATOM 784 O O . LEU A 1 103 ? 14.305 6.199 11.266 1 98.94 103 LEU A O 1
ATOM 788 N N . LEU A 1 104 ? 13.375 5.203 9.609 1 98.88 104 LEU A N 1
ATOM 789 C CA . LEU A 1 104 ? 14 3.916 9.898 1 98.88 104 LEU A CA 1
ATOM 790 C C . LEU A 1 104 ? 15.273 3.73 9.078 1 98.88 104 LEU A C 1
ATOM 792 O O . LEU A 1 104 ? 16.188 3.018 9.492 1 98.88 104 LEU A O 1
ATOM 796 N N . GLN A 1 105 ? 15.297 4.266 7.863 1 98.75 105 GLN A N 1
ATOM 797 C CA . GLN A 1 105 ? 16.453 4.297 6.965 1 98.75 105 GLN A CA 1
ATOM 798 C C . GLN A 1 105 ? 16.578 5.656 6.289 1 98.75 105 GLN A C 1
ATOM 800 O O . GLN A 1 105 ? 15.766 6.02 5.441 1 98.75 105 GLN A O 1
ATOM 805 N N . PRO A 1 106 ? 17.578 6.414 6.695 1 98.81 106 PRO A N 1
ATOM 806 C CA . PRO A 1 106 ? 17.797 7.688 6.012 1 98.81 106 PRO A CA 1
ATOM 807 C C . PRO A 1 106 ? 18.016 7.523 4.508 1 98.81 106 PRO A C 1
ATOM 809 O O . PRO A 1 106 ? 18.406 6.445 4.051 1 98.81 106 PRO A O 1
ATOM 812 N N . LYS A 1 107 ? 17.734 8.586 3.828 1 98.56 107 LYS A N 1
ATOM 813 C CA . LYS A 1 107 ? 17.797 8.523 2.371 1 98.56 107 LYS A CA 1
ATOM 814 C C . LYS A 1 107 ? 19.188 8.109 1.902 1 98.56 107 LYS A C 1
ATOM 816 O O . LYS A 1 107 ? 20.203 8.492 2.504 1 98.56 107 LYS A O 1
ATOM 821 N N . TYR A 1 108 ? 19.234 7.332 0.911 1 98.31 108 TYR A N 1
ATOM 822 C CA . TYR A 1 108 ? 20.453 6.93 0.223 1 98.31 108 TYR A CA 1
ATOM 823 C C . TYR A 1 108 ? 20.188 6.684 -1.258 1 98.31 108 TYR A C 1
ATOM 825 O O . TYR A 1 108 ? 19.094 6.246 -1.637 1 98.31 108 TYR A O 1
ATOM 833 N N . GLY A 1 109 ? 21.172 6.902 -2.066 1 96.62 109 GLY A N 1
ATOM 834 C CA . GLY A 1 109 ? 21.047 6.719 -3.504 1 96.62 109 GLY A CA 1
ATOM 835 C C . GLY A 1 109 ? 21.297 5.289 -3.945 1 96.62 109 GLY A C 1
ATOM 836 O O . GLY A 1 109 ? 22.125 4.586 -3.352 1 96.62 109 GLY A O 1
ATOM 837 N N . ILE A 1 110 ? 20.609 4.902 -4.938 1 94 110 ILE A N 1
ATOM 838 C CA . ILE A 1 110 ? 20.828 3.664 -5.672 1 94 110 ILE A CA 1
ATOM 839 C C . ILE A 1 110 ? 21.109 3.977 -7.141 1 94 110 ILE A C 1
ATOM 841 O O . ILE A 1 110 ? 20.219 3.881 -7.984 1 94 110 ILE A O 1
ATOM 845 N N . PRO A 1 111 ? 22.25 4.266 -7.434 1 93.69 111 PRO A N 1
ATOM 846 C CA . PRO A 1 111 ? 22.578 4.777 -8.766 1 93.69 111 PRO A CA 1
ATOM 847 C C . PRO A 1 111 ? 22.172 3.816 -9.883 1 93.69 111 PRO A C 1
ATOM 849 O O . PRO A 1 111 ? 21.688 4.254 -10.93 1 93.69 111 PRO A O 1
ATOM 852 N N . GLN A 1 112 ? 22.359 2.527 -9.688 1 89.88 112 GLN A N 1
ATOM 853 C CA . GLN A 1 112 ? 22.031 1.551 -10.719 1 89.88 112 GLN A CA 1
ATOM 854 C C . GLN A 1 112 ? 20.547 1.572 -11.055 1 89.88 112 GLN A C 1
ATOM 856 O O . GLN A 1 112 ? 20.141 1.287 -12.188 1 89.88 112 GLN A O 1
ATOM 861 N N . ASP A 1 113 ? 19.797 1.967 -10.055 1 90.56 113 ASP A N 1
ATOM 862 C CA . ASP A 1 113 ? 18.359 2.047 -10.258 1 90.56 113 ASP A CA 1
ATOM 863 C C . ASP A 1 113 ? 17.906 3.49 -10.492 1 90.56 113 ASP A C 1
ATOM 865 O O . ASP A 1 113 ? 16.719 3.764 -10.633 1 90.56 113 ASP A O 1
ATOM 869 N N . GLN A 1 114 ? 18.859 4.41 -10.492 1 93 114 GLN A N 1
ATOM 870 C CA . GLN A 1 114 ? 18.609 5.828 -10.734 1 93 114 GLN A CA 1
ATOM 871 C C . GLN A 1 114 ? 17.547 6.371 -9.781 1 93 114 GLN A C 1
ATOM 873 O O . GLN A 1 114 ? 16.594 7.012 -10.211 1 93 114 GLN A O 1
ATOM 878 N N . CYS A 1 115 ? 17.797 6.055 -8.461 1 94.75 115 CYS A N 1
ATOM 879 C CA . CYS A 1 115 ? 16.828 6.547 -7.496 1 94.75 115 CYS A CA 1
ATOM 880 C C . CYS A 1 115 ? 17.469 6.77 -6.133 1 94.75 115 CYS A C 1
ATOM 882 O O . CYS A 1 115 ? 18.594 6.328 -5.898 1 94.75 115 CYS A O 1
ATOM 884 N N . THR A 1 116 ? 16.828 7.574 -5.332 1 97.12 116 THR A N 1
ATOM 885 C CA . THR A 1 116 ? 17.062 7.723 -3.898 1 97.12 116 THR A CA 1
ATOM 886 C C . THR A 1 116 ? 15.898 7.156 -3.102 1 97.12 116 THR A C 1
ATOM 888 O O . THR A 1 116 ? 14.734 7.355 -3.465 1 97.12 116 THR A O 1
ATOM 891 N N . VAL A 1 117 ? 16.281 6.48 -2.014 1 97.81 117 VAL A N 1
ATOM 892 C CA . VAL A 1 117 ? 15.219 5.871 -1.229 1 97.81 117 VAL A CA 1
ATOM 893 C C . VAL A 1 117 ? 15.375 6.242 0.243 1 97.81 117 VAL A C 1
ATOM 895 O O . VAL A 1 117 ? 16.484 6.539 0.695 1 97.81 117 VAL A O 1
ATOM 898 N N . ALA A 1 118 ? 14.32 6.312 0.971 1 98.81 118 ALA A N 1
ATOM 899 C CA . ALA A 1 118 ? 14.219 6.391 2.426 1 98.81 118 ALA A CA 1
ATOM 900 C C . ALA A 1 118 ? 13.062 5.543 2.941 1 98.81 118 ALA A C 1
ATOM 902 O O . ALA A 1 118 ? 12.102 5.285 2.209 1 98.81 118 ALA A O 1
ATOM 903 N N . MET A 1 119 ? 13.18 5.113 4.195 1 98.88 119 MET A N 1
ATOM 904 C CA . MET A 1 119 ? 12.102 4.293 4.734 1 98.88 119 MET A CA 1
ATOM 905 C C . MET A 1 119 ? 11.586 4.871 6.047 1 98.88 119 MET A C 1
ATOM 907 O O . MET A 1 119 ? 12.367 5.305 6.891 1 98.88 119 MET A O 1
ATOM 911 N N . VAL A 1 120 ? 10.312 4.883 6.203 1 98.94 120 VAL A N 1
ATOM 912 C CA . VAL A 1 120 ? 9.633 5.309 7.422 1 98.94 120 VAL A CA 1
ATOM 913 C C . VAL A 1 120 ? 8.648 4.23 7.867 1 98.94 120 VAL A C 1
ATOM 915 O O . VAL A 1 120 ? 8.289 3.346 7.09 1 98.94 120 VAL A O 1
ATOM 918 N N . GLY A 1 121 ? 8.227 4.258 9.07 1 98.75 121 GLY A N 1
ATOM 919 C CA . GLY A 1 121 ? 7.242 3.348 9.625 1 98.75 121 GLY A CA 1
ATOM 920 C C . GLY A 1 121 ? 6.984 3.57 11.102 1 98.75 121 GLY A C 1
ATOM 921 O O . GLY A 1 121 ? 7.57 4.469 11.711 1 98.75 121 GLY A O 1
ATOM 922 N N . TYR A 1 122 ? 6.156 2.76 11.68 1 98.38 122 TYR A N 1
ATOM 923 C CA . TYR A 1 122 ? 5.754 2.969 13.062 1 98.38 122 TYR A CA 1
ATOM 924 C C . TYR A 1 122 ? 6.598 2.127 14.016 1 98.38 122 TYR A C 1
ATOM 926 O O . TYR A 1 122 ? 6.594 2.354 15.227 1 98.38 122 TYR A O 1
ATOM 934 N N . GLY A 1 123 ? 7.254 1.183 13.477 1 97.62 123 GLY A N 1
ATOM 935 C CA . GLY A 1 123 ? 8.141 0.377 14.312 1 97.62 123 GLY A CA 1
ATOM 936 C C . GLY A 1 123 ? 9.43 1.086 14.672 1 97.62 123 GLY A C 1
ATOM 937 O O . GLY A 1 123 ? 9.703 2.184 14.18 1 97.62 123 GLY A O 1
ATOM 938 N N . SER A 1 124 ? 10.18 0.341 15.484 1 97.81 124 SER A N 1
ATOM 939 C CA . SER A 1 124 ? 11.469 0.882 15.891 1 97.81 124 SER A CA 1
ATOM 940 C C . SER A 1 124 ? 12.578 0.42 14.945 1 97.81 124 SER A C 1
ATOM 942 O O . SER A 1 124 ? 13.711 0.901 15.031 1 97.81 124 SER A O 1
ATOM 944 N N . ASN A 1 125 ? 12.281 -0.542 14.125 1 97.44 125 ASN A N 1
ATOM 945 C CA . ASN A 1 125 ? 13.203 -1.046 13.109 1 97.44 125 ASN A CA 1
ATOM 946 C C . ASN A 1 125 ? 12.469 -1.491 11.852 1 97.44 125 ASN A C 1
ATOM 948 O O . ASN A 1 125 ? 11.242 -1.347 11.766 1 97.44 125 ASN A O 1
ATOM 952 N N . LEU A 1 126 ? 13.188 -2.055 10.898 1 96.94 126 LEU A N 1
ATOM 953 C CA . LEU A 1 126 ? 12.672 -2.299 9.555 1 96.94 126 LEU A CA 1
ATOM 954 C C . LEU A 1 126 ? 11.781 -3.537 9.531 1 96.94 126 LEU A C 1
ATOM 956 O O . LEU A 1 126 ? 11.125 -3.814 8.523 1 96.94 126 LEU A O 1
ATOM 960 N N . THR A 1 127 ? 11.648 -4.297 10.672 1 96 127 THR A N 1
ATOM 961 C CA . THR A 1 127 ? 10.984 -5.594 10.562 1 96 127 THR A CA 1
ATOM 962 C C . THR A 1 127 ? 9.844 -5.703 11.562 1 96 127 THR A C 1
ATOM 964 O O . THR A 1 127 ? 9.164 -6.734 11.633 1 96 127 THR A O 1
ATOM 967 N N . GLN A 1 128 ? 9.609 -4.672 12.367 1 96.12 128 GLN A N 1
ATOM 968 C CA . GLN A 1 128 ? 8.594 -4.742 13.414 1 96.12 128 GLN A CA 1
ATOM 969 C C . GLN A 1 128 ? 7.195 -4.539 12.836 1 96.12 128 GLN A C 1
ATOM 971 O O . GLN A 1 128 ? 6.242 -5.191 13.266 1 96.12 128 GLN A O 1
ATOM 976 N N . THR A 1 129 ? 7.066 -3.568 11.984 1 97.44 129 THR A N 1
ATOM 977 C CA . THR A 1 129 ? 5.832 -3.244 11.281 1 97.44 129 THR A CA 1
ATOM 978 C C . THR A 1 129 ? 6.094 -3.059 9.789 1 97.44 129 THR A C 1
ATOM 980 O O . THR A 1 129 ? 7.246 -3.1 9.344 1 97.44 129 THR A O 1
ATOM 983 N N . THR A 1 130 ? 5.035 -2.992 9.023 1 98.19 130 THR A N 1
ATOM 984 C CA . THR A 1 130 ? 5.184 -2.607 7.629 1 98.19 130 THR A CA 1
ATOM 985 C C . THR A 1 130 ? 5.895 -1.264 7.508 1 98.19 130 THR A C 1
ATOM 987 O O . THR A 1 130 ? 5.609 -0.334 8.266 1 98.19 130 THR A O 1
ATOM 990 N N . THR A 1 131 ? 6.852 -1.161 6.566 1 98.5 131 THR A N 1
ATOM 991 C CA . THR A 1 131 ? 7.527 0.102 6.285 1 98.5 131 THR A CA 1
ATOM 992 C C . THR A 1 131 ? 6.98 0.729 5.004 1 98.5 131 THR A C 1
ATOM 994 O O . THR A 1 131 ? 6.422 0.033 4.156 1 98.5 131 THR A O 1
ATOM 997 N N . ILE A 1 132 ? 7.074 2.006 4.949 1 98.56 132 ILE A N 1
ATOM 998 C CA . ILE A 1 132 ? 6.867 2.721 3.693 1 98.56 132 ILE A CA 1
ATOM 999 C C . ILE A 1 132 ? 8.211 3.146 3.111 1 98.56 132 ILE A C 1
ATOM 1001 O O . ILE A 1 132 ? 8.953 3.912 3.734 1 98.56 132 ILE A O 1
ATOM 1005 N N . GLU A 1 133 ? 8.539 2.588 1.993 1 98.56 133 GLU A N 1
ATOM 1006 C CA . GLU A 1 133 ? 9.703 3.029 1.229 1 98.56 133 GLU A CA 1
ATOM 1007 C C . GLU A 1 133 ? 9.336 4.156 0.27 1 98.56 133 GLU A C 1
ATOM 1009 O O . GLU A 1 133 ? 8.492 3.98 -0.612 1 98.56 133 GLU A O 1
ATOM 1014 N N . LEU A 1 134 ? 9.883 5.258 0.475 1 97.19 134 LEU A N 1
ATOM 1015 C CA . LEU A 1 134 ? 9.75 6.426 -0.389 1 97.19 134 LEU A CA 1
ATOM 1016 C C . LEU A 1 134 ? 10.836 6.445 -1.455 1 97.19 134 LEU A C 1
ATOM 1018 O O . LEU A 1 134 ? 12.023 6.32 -1.14 1 97.19 134 LEU A O 1
ATOM 1022 N N . ILE A 1 135 ? 10.398 6.594 -2.695 1 94.25 135 ILE A N 1
ATOM 1023 C CA . ILE A 1 135 ? 11.328 6.449 -3.814 1 94.25 135 ILE A CA 1
ATOM 1024 C C . ILE A 1 135 ? 11.297 7.707 -4.68 1 94.25 135 ILE A C 1
ATOM 1026 O O . ILE A 1 135 ? 10.258 8.039 -5.262 1 94.25 135 ILE A O 1
ATOM 1030 N N . TYR A 1 136 ? 12.359 8.391 -4.742 1 93.5 136 TYR A N 1
ATOM 1031 C CA . TYR A 1 136 ? 12.547 9.492 -5.68 1 93.5 136 TYR A CA 1
ATOM 1032 C C . TYR A 1 136 ? 13.305 9.039 -6.918 1 93.5 136 TYR A C 1
ATOM 1034 O O . TYR A 1 136 ? 14.5 8.734 -6.844 1 93.5 136 TYR A O 1
ATOM 1042 N N . ASN A 1 137 ? 12.625 8.984 -8.008 1 89.88 137 ASN A N 1
ATOM 1043 C CA . ASN A 1 137 ? 13.227 8.602 -9.281 1 89.88 137 ASN A CA 1
ATOM 1044 C C . ASN A 1 137 ? 13.805 9.805 -10.016 1 89.88 137 ASN A C 1
ATOM 1046 O O . ASN A 1 137 ? 13.117 10.797 -10.227 1 89.88 137 ASN A O 1
ATOM 1050 N N . TYR A 1 138 ? 15.078 9.641 -10.461 1 88.81 138 TYR A N 1
ATOM 1051 C CA . TYR A 1 138 ? 15.781 10.758 -11.086 1 88.81 138 TYR A CA 1
ATOM 1052 C C . TYR A 1 138 ? 15.133 11.133 -12.414 1 88.81 138 TYR A C 1
ATOM 1054 O O . TYR A 1 138 ? 15.156 12.297 -12.812 1 88.81 138 TYR A O 1
ATOM 1062 N N . LYS A 1 139 ? 14.672 10.219 -13.219 1 71.81 139 LYS A N 1
ATOM 1063 C CA . LYS A 1 139 ? 14.062 10.469 -14.523 1 71.81 139 LYS A CA 1
ATOM 1064 C C . LYS A 1 139 ? 12.594 10.859 -14.375 1 71.81 139 LYS A C 1
ATOM 1066 O O . LYS A 1 139 ? 11.891 11.055 -15.375 1 71.81 139 LYS A O 1
ATOM 1071 N N . ALA A 1 140 ? 12.062 10.766 -13.25 1 57.66 140 ALA A N 1
ATOM 1072 C CA . ALA A 1 140 ? 10.648 11.078 -13.016 1 57.66 140 ALA A CA 1
ATOM 1073 C C . ALA A 1 140 ? 10.367 12.555 -13.289 1 57.66 140 ALA A C 1
ATOM 1075 O O . ALA A 1 140 ? 9.219 12.992 -13.234 1 57.66 140 ALA A O 1
ATOM 1076 N N . THR A 1 141 ? 11.266 13.344 -13.656 1 44.94 141 THR A N 1
ATOM 1077 C CA . THR A 1 141 ? 10.758 14.688 -13.906 1 44.94 141 THR A CA 1
ATOM 1078 C C . THR A 1 141 ? 9.508 14.648 -14.773 1 44.94 141 THR A C 1
ATOM 1080 O O . THR A 1 141 ? 8.578 15.422 -14.562 1 44.94 141 THR A O 1
ATOM 1083 N N . GLU A 1 142 ? 9.672 14.008 -15.945 1 39.69 142 GLU A N 1
ATOM 1084 C CA . GLU A 1 142 ? 8.664 14.211 -16.984 1 39.69 142 GLU A CA 1
ATOM 1085 C C . GLU A 1 142 ? 7.363 13.484 -16.641 1 39.69 142 GLU A C 1
ATOM 1087 O O . GLU A 1 142 ? 6.398 13.531 -17.406 1 39.69 142 GLU A O 1
ATOM 1092 N N . TYR A 1 143 ? 7.352 12.633 -15.766 1 39.06 143 TYR A N 1
ATOM 1093 C CA . TYR A 1 143 ? 6.117 11.859 -15.727 1 39.06 143 TYR A CA 1
ATOM 1094 C C . TYR A 1 143 ? 4.906 12.781 -15.609 1 39.06 143 TYR A C 1
ATOM 1096 O O . TYR A 1 143 ? 3.828 12.461 -16.125 1 39.06 143 TYR A O 1
ATOM 1104 N N . THR A 1 144 ? 4.949 13.656 -14.75 1 36.47 144 THR A N 1
ATOM 1105 C CA . THR A 1 144 ? 3.809 14.531 -14.492 1 36.47 144 THR A CA 1
ATOM 1106 C C . THR A 1 144 ? 3.467 15.352 -15.727 1 36.47 144 THR A C 1
ATOM 1108 O O . THR A 1 144 ? 2.307 15.711 -15.938 1 36.47 144 THR A O 1
ATOM 1111 N N . LYS A 1 145 ? 4.402 15.938 -16.391 1 33 145 LYS A N 1
ATOM 1112 C CA . LYS A 1 145 ? 3.988 16.906 -17.406 1 33 145 LYS A CA 1
ATOM 1113 C C . LYS A 1 145 ? 3.271 16.203 -18.562 1 33 145 LYS A C 1
ATOM 1115 O O . LYS A 1 145 ? 2.611 16.844 -19.375 1 33 145 LYS A O 1
ATOM 1120 N N . GLY A 1 146 ? 3.623 15.094 -18.922 1 30.91 146 GLY A N 1
ATOM 1121 C CA . GLY A 1 146 ? 3.01 14.539 -20.109 1 30.91 146 GLY A CA 1
ATOM 1122 C C . GLY A 1 146 ? 1.539 14.211 -19.938 1 30.91 146 GLY A C 1
ATOM 1123 O O . GLY A 1 146 ? 0.771 14.234 -20.891 1 30.91 146 GLY A O 1
ATOM 1124 N N . ASN A 1 147 ? 1.224 13.461 -18.906 1 31.19 147 ASN A N 1
ATOM 1125 C CA . ASN A 1 147 ? -0.185 13.125 -19.078 1 31.19 147 ASN A CA 1
ATOM 1126 C C . ASN A 1 147 ? -1.093 14.297 -18.719 1 31.19 147 ASN A C 1
ATOM 1128 O O . ASN A 1 147 ? -2.213 14.102 -18.25 1 31.19 147 ASN A O 1
ATOM 1132 N N . GLY A 1 148 ? -0.629 15.469 -18.625 1 31.02 148 GLY A N 1
ATOM 1133 C CA . GLY A 1 148 ? -1.62 16.516 -18.766 1 31.02 148 GLY A CA 1
ATOM 1134 C C . GLY A 1 148 ? -2.588 16.297 -19.906 1 31.02 148 GLY A C 1
ATOM 1135 O O . GLY A 1 148 ? -2.344 16.734 -21.031 1 31.02 148 GLY A O 1
ATOM 1136 N N . TYR A 1 149 ? -2.926 15.109 -20.281 1 29.14 149 TYR A N 1
ATOM 1137 C CA . TYR A 1 149 ? -4.043 15.031 -21.203 1 29.14 149 TYR A CA 1
ATOM 1138 C C . TYR A 1 149 ? -5.234 15.836 -20.703 1 29.14 149 TYR A C 1
ATOM 1140 O O . TYR A 1 149 ? -5.66 15.688 -19.562 1 29.14 149 TYR A O 1
ATOM 1148 N N . VAL A 1 150 ? -5.23 17.078 -21 1 27.06 150 VAL A N 1
ATOM 1149 C CA . VAL A 1 150 ? -6.461 17.844 -21.156 1 27.06 150 VAL A CA 1
ATOM 1150 C C . VAL A 1 150 ? -7.566 16.938 -21.703 1 27.06 150 VAL A C 1
ATOM 1152 O O . VAL A 1 150 ? -7.422 16.359 -22.781 1 27.06 150 VAL A O 1
ATOM 1155 N N . GLN A 1 151 ? -8.211 16.062 -20.938 1 26.47 151 GLN A N 1
ATOM 1156 C CA . GLN A 1 151 ? -9.539 15.617 -21.328 1 26.47 151 GLN A CA 1
ATOM 1157 C C . GLN A 1 151 ? -10.312 16.734 -22.016 1 26.47 151 GLN A C 1
ATOM 1159 O O . GLN A 1 151 ? -10.742 17.688 -21.375 1 26.47 151 GLN A O 1
ATOM 1164 N N . VAL A 1 152 ? -9.781 17.203 -23.062 1 26.08 152 VAL A N 1
ATOM 1165 C CA . VAL A 1 152 ? -10.688 17.969 -23.891 1 26.08 152 VAL A CA 1
ATOM 1166 C C . VAL A 1 152 ? -11.922 17.141 -24.234 1 26.08 152 VAL A C 1
ATOM 1168 O O . VAL A 1 152 ? -11.82 16.109 -24.906 1 26.08 152 VAL A O 1
ATOM 1171 N N . ALA A 1 153 ? -12.75 16.844 -23.203 1 27.69 153 ALA A N 1
ATOM 1172 C CA . ALA A 1 153 ? -14.117 16.516 -23.594 1 27.69 153 ALA A CA 1
ATOM 1173 C C . ALA A 1 153 ? -14.562 17.359 -24.797 1 27.69 153 ALA A C 1
ATOM 1175 O O . ALA A 1 153 ? -14.617 18.594 -24.703 1 27.69 153 ALA A O 1
ATOM 1176 N N . LEU A 1 154 ? -13.977 17.031 -25.938 1 29.16 154 LEU A N 1
ATOM 1177 C CA . LEU A 1 154 ? -14.672 17.562 -27.094 1 29.16 154 LEU A CA 1
ATOM 1178 C C . LEU A 1 154 ? -16.156 17.234 -27.047 1 29.16 154 LEU A C 1
ATOM 1180 O O . LEU A 1 154 ? -16.547 16.062 -27.031 1 29.16 154 LEU A O 1
ATOM 1184 N N . GLY A 1 155 ? -16.859 17.672 -25.984 1 29.31 155 GLY A N 1
ATOM 1185 C CA . GLY A 1 155 ? -18.297 17.797 -26.172 1 29.31 155 GLY A CA 1
ATOM 1186 C C . GLY A 1 155 ? -18.688 18.188 -27.578 1 29.31 155 GLY A C 1
ATOM 1187 O O . GLY A 1 155 ? -18.391 19.297 -28.031 1 29.31 155 GLY A O 1
ATOM 1188 N N . THR A 1 156 ? -18.266 17.203 -28.453 1 30.91 156 THR A N 1
ATOM 1189 C CA . THR A 1 156 ? -18.875 17.312 -29.781 1 30.91 156 THR A CA 1
ATOM 1190 C C . THR A 1 156 ? -20.375 17.547 -29.672 1 30.91 156 THR A C 1
ATOM 1192 O O . THR A 1 156 ? -21.109 16.656 -29.234 1 30.91 156 THR A O 1
ATOM 1195 N N . ASP A 1 157 ? -20.859 18.359 -28.812 1 31.16 157 ASP A N 1
ATOM 1196 C CA . ASP A 1 157 ? -22.219 18.875 -29.031 1 31.16 157 ASP A CA 1
ATOM 1197 C C . ASP A 1 157 ? -22.5 19.047 -30.516 1 31.16 157 ASP A C 1
ATOM 1199 O O . ASP A 1 157 ? -23.594 18.703 -30.984 1 31.16 157 ASP A O 1
ATOM 1203 N N . ASP A 1 158 ? -21.766 19.953 -31.094 1 32.41 158 ASP A N 1
ATOM 1204 C CA . ASP A 1 158 ? -22.406 20.703 -32.188 1 32.41 158 ASP A CA 1
ATOM 1205 C C . ASP A 1 158 ? -22.484 19.859 -33.469 1 32.41 158 ASP A C 1
ATOM 1207 O O . ASP A 1 158 ? -22.672 20.406 -34.531 1 32.41 158 ASP A O 1
ATOM 1211 N N . VAL A 1 159 ? -21.969 18.625 -33.344 1 31.91 159 VAL A N 1
ATOM 1212 C CA . VAL A 1 159 ? -21.953 18.094 -34.688 1 31.91 159 VAL A CA 1
ATOM 1213 C C . VAL A 1 159 ? -23.391 17.859 -35.156 1 31.91 159 VAL A C 1
ATOM 1215 O O . VAL A 1 159 ? -23.625 17.562 -36.344 1 31.91 159 VAL A O 1
ATOM 1218 N N . TYR A 1 160 ? -24.203 17.453 -34.25 1 30.39 160 TYR A N 1
ATOM 1219 C CA . TYR A 1 160 ? -25.438 17.047 -34.906 1 30.39 160 TYR A CA 1
ATOM 1220 C C . TYR A 1 160 ? -26.031 18.188 -35.719 1 30.39 160 TYR A C 1
ATOM 1222 O O . TYR A 1 160 ? -26.672 17.953 -36.75 1 30.39 160 TYR A O 1
ATOM 1230 N N . LYS A 1 161 ? -25.984 19.344 -35.062 1 30.48 161 LYS A N 1
ATOM 1231 C CA . LYS A 1 161 ? -26.984 20.219 -35.656 1 30.48 161 LYS A CA 1
ATOM 1232 C C . LYS A 1 161 ? -26.609 20.594 -37.062 1 30.48 161 LYS A C 1
ATOM 1234 O O . LYS A 1 161 ? -27.359 21.281 -37.75 1 30.48 161 LYS A O 1
ATOM 1239 N N . SER A 1 162 ? -25.297 20.516 -37.312 1 28.22 162 SER A N 1
ATOM 1240 C CA . SER A 1 162 ? -25.141 21.281 -38.562 1 28.22 162 SER A CA 1
ATOM 1241 C C . SER A 1 162 ? -25.75 20.547 -39.75 1 28.22 162 SER A C 1
ATOM 1243 O O . SER A 1 162 ? -25.797 21.094 -40.844 1 28.22 162 SER A O 1
ATOM 1245 N N . ALA A 1 163 ? -25.812 19.203 -39.688 1 30.55 163 ALA A N 1
ATOM 1246 C CA . ALA A 1 163 ? -26.219 18.688 -40.969 1 30.55 163 ALA A CA 1
ATOM 1247 C C . ALA A 1 163 ? -27.641 19.094 -41.312 1 30.55 163 ALA A C 1
ATOM 1249 O O . ALA A 1 163 ? -28.109 18.938 -42.438 1 30.55 163 ALA A O 1
ATOM 1250 N N . ALA A 1 164 ? -28.422 19.344 -40.25 1 28.52 164 ALA A N 1
ATOM 1251 C CA . ALA A 1 164 ? -29.781 19.469 -40.75 1 28.52 164 ALA A CA 1
ATOM 1252 C C . ALA A 1 164 ? -29.859 20.516 -41.875 1 28.52 164 ALA A C 1
ATOM 1254 O O . ALA A 1 164 ? -30.453 20.25 -42.906 1 28.52 164 ALA A O 1
ATOM 1255 N N . ALA A 1 165 ? -30.234 21.766 -41.438 1 29.5 165 ALA A N 1
ATOM 1256 C CA . ALA A 1 165 ? -31.156 22.688 -42.094 1 29.5 165 ALA A CA 1
ATOM 1257 C C . ALA A 1 165 ? -30.453 23.453 -43.219 1 29.5 165 ALA A C 1
ATOM 1259 O O . ALA A 1 165 ? -31.047 24.297 -43.875 1 29.5 165 ALA A O 1
ATOM 1260 N N . VAL A 1 166 ? -29.078 23.188 -43.438 1 25.05 166 VAL A N 1
ATOM 1261 C CA . VAL A 1 166 ? -28.938 23.906 -44.719 1 25.05 166 VAL A CA 1
ATOM 1262 C C . VAL A 1 166 ? -29.438 23.016 -45.875 1 25.05 166 VAL A C 1
ATOM 1264 O O . VAL A 1 166 ? -29.281 21.797 -45.812 1 25.05 166 VAL A O 1
ATOM 1267 N N . MET B 1 1 ? -6.125 -15.211 -35.531 1 19.38 1 MET B N 1
ATOM 1268 C CA . MET B 1 1 ? -7.234 -14.711 -34.719 1 19.38 1 MET B CA 1
ATOM 1269 C C . MET B 1 1 ? -6.805 -14.523 -33.25 1 19.38 1 MET B C 1
ATOM 1271 O O . MET B 1 1 ? -6.629 -15.5 -32.531 1 19.38 1 MET B O 1
ATOM 1275 N N . PHE B 1 2 ? -5.824 -13.68 -33 1 21.05 2 PHE B N 1
ATOM 1276 C CA . PHE B 1 2 ? -5.102 -13.375 -31.766 1 21.05 2 PHE B CA 1
ATOM 1277 C C . PHE B 1 2 ? -6.031 -12.742 -30.734 1 21.05 2 PHE B C 1
ATOM 1279 O O . PHE B 1 2 ? -6.621 -11.688 -30.984 1 21.05 2 PHE B O 1
ATOM 1286 N N . LEU B 1 3 ? -6.914 -13.539 -30.156 1 21.02 3 LEU B N 1
ATOM 1287 C CA . LEU B 1 3 ? -7.867 -13.156 -29.109 1 21.02 3 LEU B CA 1
ATOM 1288 C C . LEU B 1 3 ? -7.176 -12.359 -28.016 1 21.02 3 LEU B C 1
ATOM 1290 O O . LEU B 1 3 ? -6.336 -12.898 -27.281 1 21.02 3 LEU B O 1
ATOM 1294 N N . ILE B 1 4 ? -6.75 -11.203 -28.375 1 24.03 4 ILE B N 1
ATOM 1295 C CA . ILE B 1 4 ? -6.363 -10.219 -27.359 1 24.03 4 ILE B CA 1
ATOM 1296 C C . ILE B 1 4 ? -7.406 -10.172 -26.25 1 24.03 4 ILE B C 1
ATOM 1298 O O . ILE B 1 4 ? -8.555 -9.773 -26.484 1 24.03 4 ILE B O 1
ATOM 1302 N N . THR B 1 5 ? -7.57 -11.242 -25.562 1 24.97 5 THR B N 1
ATOM 1303 C CA . THR B 1 5 ? -8.438 -11.141 -24.391 1 24.97 5 THR B CA 1
ATOM 1304 C C . THR B 1 5 ? -8.109 -9.898 -23.578 1 24.97 5 THR B C 1
ATOM 1306 O O . THR B 1 5 ? -6.961 -9.711 -23.156 1 24.97 5 THR B O 1
ATOM 1309 N N . ALA B 1 6 ? -8.68 -8.859 -23.938 1 28.81 6 ALA B N 1
ATOM 1310 C CA . ALA B 1 6 ? -8.734 -7.578 -23.25 1 28.81 6 ALA B CA 1
ATOM 1311 C C . ALA B 1 6 ? -8.883 -7.781 -21.734 1 28.81 6 ALA B C 1
ATOM 1313 O O . ALA B 1 6 ? -9.969 -8.109 -21.25 1 28.81 6 ALA B O 1
ATOM 1314 N N . VAL B 1 7 ? -8 -8.562 -21.203 1 31.5 7 VAL B N 1
ATOM 1315 C CA . VAL B 1 7 ? -8.102 -8.508 -19.75 1 31.5 7 VAL B CA 1
ATOM 1316 C C . VAL B 1 7 ? -8.086 -7.055 -19.281 1 31.5 7 VAL B C 1
ATOM 1318 O O . VAL B 1 7 ? -7.227 -6.273 -19.688 1 31.5 7 VAL B O 1
ATOM 1321 N N . ASP B 1 8 ? -9.141 -6.496 -18.828 1 34.44 8 ASP B N 1
ATOM 1322 C CA . ASP B 1 8 ? -9.438 -5.18 -18.281 1 34.44 8 ASP B CA 1
ATOM 1323 C C . ASP B 1 8 ? -8.383 -4.766 -17.266 1 34.44 8 ASP B C 1
ATOM 1325 O O . ASP B 1 8 ? -8.281 -5.355 -16.188 1 34.44 8 ASP B O 1
ATOM 1329 N N . LYS B 1 9 ? -7.25 -4.453 -17.719 1 35 9 LYS B N 1
ATOM 1330 C CA . LYS B 1 9 ? -6.168 -4 -16.859 1 35 9 LYS B CA 1
ATOM 1331 C C . LYS B 1 9 ? -6.504 -2.66 -16.203 1 35 9 LYS B C 1
ATOM 1333 O O . LYS B 1 9 ? -7.188 -1.828 -16.812 1 35 9 LYS B O 1
ATOM 1338 N N . LEU B 1 10 ? -6.586 -2.467 -14.898 1 38.62 10 LEU B N 1
ATOM 1339 C CA . LEU B 1 10 ? -6.684 -1.248 -14.109 1 38.62 10 LEU B CA 1
ATOM 1340 C C . LEU B 1 10 ? -5.703 -0.192 -14.602 1 38.62 10 LEU B C 1
ATOM 1342 O O . LEU B 1 10 ? -4.543 -0.502 -14.891 1 38.62 10 LEU B O 1
ATOM 1346 N N . GLU B 1 11 ? -6.273 0.853 -15.266 1 41.62 11 GLU B N 1
ATOM 1347 C CA . GLU B 1 11 ? -5.312 1.943 -15.414 1 41.62 11 GLU B CA 1
ATOM 1348 C C . GLU B 1 11 ? -4.535 2.174 -14.117 1 41.62 11 GLU B C 1
ATOM 1350 O O . GLU B 1 11 ? -5.129 2.428 -13.07 1 41.62 11 GLU B O 1
ATOM 1355 N N . LEU B 1 12 ? -3.432 1.611 -14.031 1 44.06 12 LEU B N 1
ATOM 1356 C CA . LEU B 1 12 ? -2.535 1.603 -12.875 1 44.06 12 LEU B CA 1
ATOM 1357 C C . LEU B 1 12 ? -2.609 2.926 -12.117 1 44.06 12 LEU B C 1
ATOM 1359 O O . LEU B 1 12 ? -2.385 2.965 -10.906 1 44.06 12 LEU B O 1
ATOM 1363 N N . GL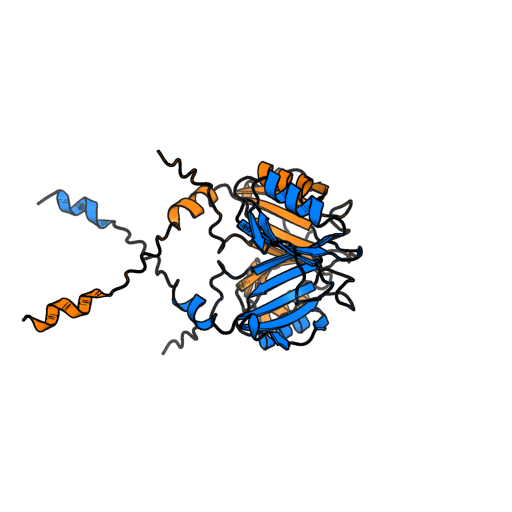Y B 1 13 ? -3.045 4.117 -12.836 1 46.38 13 GLY B N 1
ATOM 1364 C CA . GLY B 1 13 ? -3.154 5.375 -12.117 1 46.38 13 GLY B CA 1
ATOM 1365 C C . GLY B 1 13 ? -4.211 5.348 -11.031 1 46.38 13 GLY B C 1
ATOM 1366 O O . GLY B 1 13 ? -4.113 6.082 -10.047 1 46.38 13 GLY B O 1
ATOM 1367 N N . THR B 1 14 ? -5.141 4.473 -11.242 1 56.34 14 THR B N 1
ATOM 1368 C CA . THR B 1 14 ? -6.254 4.379 -10.305 1 56.34 14 THR B CA 1
ATOM 1369 C C . THR B 1 14 ? -6.207 3.062 -9.531 1 56.34 14 THR B C 1
ATOM 1371 O O . THR B 1 14 ? -7.16 2.709 -8.836 1 56.34 14 THR B O 1
ATOM 1374 N N . ALA B 1 15 ? -5.109 2.48 -9.609 1 73.06 15 ALA B N 1
ATOM 1375 C CA . ALA B 1 15 ? -5.066 1.131 -9.055 1 73.06 15 ALA B CA 1
ATOM 1376 C C . ALA B 1 15 ? -4.965 1.168 -7.531 1 73.06 15 ALA B C 1
ATOM 1378 O O . ALA B 1 15 ? -5.793 0.581 -6.828 1 73.06 15 ALA B O 1
ATOM 1379 N N . PHE B 1 16 ? -4.059 2.008 -7.055 1 81.38 16 PHE B N 1
ATOM 1380 C CA . PHE B 1 16 ? -3.961 2.199 -5.613 1 81.38 16 PHE B CA 1
ATOM 1381 C C . PHE B 1 16 ? -5.008 3.191 -5.129 1 81.38 16 PHE B C 1
ATOM 1383 O O . PHE B 1 16 ? -5.094 4.312 -5.637 1 81.38 16 PHE B O 1
ATOM 1390 N N . ASN B 1 17 ? -5.812 2.75 -4.27 1 88.75 17 ASN B N 1
ATOM 1391 C CA . ASN B 1 17 ? -6.898 3.598 -3.789 1 88.75 17 ASN B CA 1
ATOM 1392 C C . ASN B 1 17 ? -6.453 4.473 -2.623 1 88.75 17 ASN B C 1
ATOM 1394 O O . ASN B 1 17 ? -6.418 5.699 -2.736 1 88.75 17 ASN B O 1
ATOM 1398 N N . ASN B 1 18 ? -6.098 3.887 -1.524 1 93.38 18 ASN B N 1
ATOM 1399 C CA . ASN B 1 18 ? -5.617 4.609 -0.353 1 93.38 18 ASN B CA 1
ATOM 1400 C C . ASN B 1 18 ? -4.973 3.666 0.661 1 93.38 18 ASN B C 1
ATOM 1402 O O . ASN B 1 18 ? -4.977 2.449 0.474 1 93.38 18 ASN B O 1
ATOM 1406 N N . PHE B 1 19 ? -4.309 4.211 1.679 1 96.25 19 PHE B N 1
ATOM 1407 C CA . PHE B 1 19 ? -3.969 3.416 2.854 1 96.25 19 PHE B CA 1
ATOM 1408 C C . PHE B 1 19 ? -4.562 4.031 4.113 1 96.25 19 PHE B C 1
ATOM 1410 O O . PHE B 1 19 ? -4.879 5.223 4.141 1 96.25 19 PHE B O 1
ATOM 1417 N N . GLY B 1 20 ? -4.801 3.164 5.074 1 97.81 20 GLY B N 1
ATOM 1418 C CA . GLY B 1 20 ? -5.438 3.566 6.316 1 97.81 20 GLY B CA 1
ATOM 1419 C C . GLY B 1 20 ? -4.473 3.645 7.484 1 97.81 20 GLY B C 1
ATOM 1420 O O . GLY B 1 20 ? -3.605 2.783 7.641 1 97.81 20 GLY B O 1
ATOM 1421 N N . ILE B 1 21 ? -4.637 4.629 8.242 1 98.44 21 ILE B N 1
ATOM 1422 C CA . ILE B 1 21 ? -3.893 4.809 9.484 1 98.44 21 ILE B CA 1
ATOM 1423 C C . ILE B 1 21 ? -4.863 4.867 10.664 1 98.44 21 ILE B C 1
ATOM 1425 O O . ILE B 1 21 ? -5.746 5.727 10.711 1 98.44 21 ILE B O 1
ATOM 1429 N N . ALA B 1 22 ? -4.691 3.947 11.555 1 97.62 22 ALA B N 1
ATOM 1430 C CA . ALA B 1 22 ? -5.422 3.982 12.82 1 97.62 22 ALA B CA 1
ATOM 1431 C C . ALA B 1 22 ? -4.711 4.859 13.844 1 97.62 22 ALA B C 1
ATOM 1433 O O . ALA B 1 22 ? -3.492 4.762 14.016 1 97.62 22 ALA B O 1
ATOM 1434 N N . THR B 1 23 ? -5.445 5.723 14.531 1 97.38 23 THR B N 1
ATOM 1435 C CA . THR B 1 23 ? -4.84 6.641 15.484 1 97.38 23 THR B CA 1
ATOM 1436 C C . THR B 1 23 ? -5.836 7.031 16.578 1 97.38 23 THR B C 1
ATOM 1438 O O . THR B 1 23 ? -7.047 7.023 16.344 1 97.38 23 THR B O 1
ATOM 1441 N N . GLN B 1 24 ? -5.289 7.402 17.688 1 96.31 24 GLN B N 1
ATOM 1442 C CA . GLN B 1 24 ? -6.105 7.953 18.75 1 96.31 24 GLN B CA 1
ATOM 1443 C C . GLN B 1 24 ? -6.062 9.477 18.75 1 96.31 24 GLN B C 1
ATOM 1445 O O . GLN B 1 24 ? -6.805 10.133 19.484 1 96.31 24 GLN B O 1
ATOM 1450 N N . ASP B 1 25 ? -5.281 10.039 17.938 1 96.88 25 ASP B N 1
ATOM 1451 C CA . ASP B 1 25 ? -5.059 11.477 17.891 1 96.88 25 ASP B CA 1
ATOM 1452 C C . ASP B 1 25 ? -5.523 12.055 16.547 1 96.88 25 ASP B C 1
ATOM 1454 O O . ASP B 1 25 ? -4.848 12.898 15.961 1 96.88 25 ASP B O 1
ATOM 1458 N N . ILE B 1 26 ? -6.652 11.602 16.188 1 97.69 26 ILE B N 1
ATOM 1459 C CA . ILE B 1 26 ? -7.074 11.867 14.812 1 97.69 26 ILE B CA 1
ATOM 1460 C C . ILE B 1 26 ? -7.234 13.375 14.602 1 97.69 26 ILE B C 1
ATOM 1462 O O . ILE B 1 26 ? -6.914 13.898 13.531 1 97.69 26 ILE B O 1
ATOM 1466 N N . TYR B 1 27 ? -7.723 14.148 15.523 1 97.31 27 TYR B N 1
ATOM 1467 C CA . TYR B 1 27 ? -7.922 15.586 15.391 1 97.31 27 TYR B CA 1
ATOM 1468 C C . TYR B 1 27 ? -6.59 16.312 15.203 1 97.31 27 TYR B C 1
ATOM 1470 O O . TYR B 1 27 ? -6.449 17.141 14.305 1 97.31 27 TYR B O 1
ATOM 1478 N N . THR B 1 28 ? -5.656 15.945 15.977 1 98.19 28 THR B N 1
ATOM 1479 C CA . THR B 1 28 ? -4.32 16.516 15.867 1 98.19 28 THR B CA 1
ATOM 1480 C C . THR B 1 28 ? -3.664 16.109 14.547 1 98.19 28 THR B C 1
ATOM 1482 O O . THR B 1 28 ? -3.02 16.938 13.891 1 98.19 28 THR B O 1
ATOM 1485 N N . MET B 1 29 ? -3.812 14.875 14.141 1 98.38 29 MET B N 1
ATOM 1486 C CA . MET B 1 29 ? -3.182 14.383 12.922 1 98.38 29 MET B CA 1
ATOM 1487 C C . MET B 1 29 ? -3.721 15.109 11.695 1 98.38 29 MET B C 1
ATOM 1489 O O . MET B 1 29 ? -2.957 15.484 10.805 1 98.38 29 MET B O 1
ATOM 1493 N N . VAL B 1 30 ? -5.012 15.352 11.633 1 98.38 30 VAL B N 1
ATOM 1494 C CA . VAL B 1 30 ? -5.605 16.062 10.508 1 98.38 30 VAL B CA 1
ATOM 1495 C C . VAL B 1 30 ? -5.027 17.469 10.422 1 98.38 30 VAL B C 1
ATOM 1497 O O . VAL B 1 30 ? -4.691 17.953 9.328 1 98.38 30 VAL B O 1
ATOM 1500 N N . GLU B 1 31 ? -4.895 18.109 11.516 1 98.19 31 GLU B N 1
ATOM 1501 C CA . GLU B 1 31 ? -4.34 19.453 11.531 1 98.19 31 GLU B CA 1
ATOM 1502 C C . GLU B 1 31 ? -2.875 19.453 11.102 1 98.19 31 GLU B C 1
ATOM 1504 O O . GLU B 1 31 ? -2.43 20.359 10.398 1 98.19 31 GLU B O 1
ATOM 1509 N N . LYS B 1 32 ? -2.129 18.531 11.57 1 98.62 32 LYS B N 1
ATOM 1510 C CA . LYS B 1 32 ? -0.729 18.438 11.164 1 98.62 32 LYS B CA 1
ATOM 1511 C C . LYS B 1 32 ? -0.606 18.188 9.664 1 98.62 32 LYS B C 1
ATOM 1513 O O . LYS B 1 32 ? 0.258 18.781 9.008 1 98.62 32 LYS B O 1
ATOM 1518 N N . ILE B 1 33 ? -1.436 17.312 9.141 1 98 33 ILE B N 1
ATOM 1519 C CA . ILE B 1 33 ? -1.401 17.031 7.703 1 98 33 ILE B CA 1
ATOM 1520 C C . ILE B 1 33 ? -1.689 18.328 6.93 1 98 33 ILE B C 1
ATOM 1522 O O . ILE B 1 33 ? -0.986 18.641 5.969 1 98 33 ILE B O 1
ATOM 1526 N N . ARG B 1 34 ? -2.658 19.031 7.371 1 97.38 34 ARG B N 1
ATOM 1527 C CA . ARG B 1 34 ? -2.967 20.312 6.75 1 97.38 34 ARG B CA 1
ATOM 1528 C C . ARG B 1 34 ? -1.766 21.25 6.805 1 97.38 34 ARG B C 1
ATOM 1530 O O . ARG B 1 34 ? -1.442 21.906 5.816 1 97.38 34 ARG B O 1
ATOM 1537 N N . SER B 1 35 ? -1.112 21.281 7.82 1 98.25 35 SER B N 1
ATOM 1538 C CA . SER B 1 35 ? -0.024 22.219 8.055 1 98.25 35 SER B CA 1
ATOM 1539 C C . SER B 1 35 ? 1.167 21.922 7.148 1 98.25 35 SER B C 1
ATOM 1541 O O . SER B 1 35 ? 2.004 22.797 6.914 1 98.25 35 SER B O 1
ATOM 1543 N N . VAL B 1 36 ? 1.221 20.766 6.668 1 97.69 36 VAL B N 1
ATOM 1544 C CA . VAL B 1 36 ? 2.365 20.406 5.832 1 97.69 36 VAL B CA 1
ATOM 1545 C C . VAL B 1 36 ? 1.936 20.344 4.371 1 97.69 36 VAL B C 1
ATOM 1547 O O . VAL B 1 36 ? 2.633 19.75 3.541 1 97.69 36 VAL B O 1
ATOM 1550 N N . GLY B 1 37 ? 0.757 20.766 4.09 1 96.5 37 GLY B N 1
ATOM 1551 C CA . GLY B 1 37 ? 0.356 20.906 2.699 1 96.5 37 GLY B CA 1
ATOM 1552 C C . GLY B 1 37 ? -0.57 19.797 2.232 1 96.5 37 GLY B C 1
ATOM 1553 O O . GLY B 1 37 ? -0.856 19.672 1.038 1 96.5 37 GLY B O 1
ATOM 1554 N N . GLY B 1 38 ? -1.003 18.953 3.15 1 95.38 38 GLY B N 1
ATOM 1555 C CA . GLY B 1 38 ? -2.027 17.984 2.807 1 95.38 38 GLY B CA 1
ATOM 1556 C C . GLY B 1 38 ? -3.398 18.594 2.613 1 95.38 38 GLY B C 1
ATOM 1557 O O . GLY B 1 38 ? -3.621 19.75 2.98 1 95.38 38 GLY B O 1
ATOM 1558 N N . VAL B 1 39 ? -4.238 17.875 1.955 1 96.56 39 VAL B N 1
ATOM 1559 C CA . VAL B 1 39 ? -5.594 18.312 1.653 1 96.56 39 VAL B CA 1
ATOM 1560 C C . VAL B 1 39 ? -6.602 17.375 2.316 1 96.56 39 VAL B C 1
ATOM 1562 O O . VAL B 1 39 ? -6.496 16.156 2.193 1 96.56 39 VAL B O 1
ATOM 1565 N N . ILE B 1 40 ? -7.543 17.938 3.033 1 97.44 40 ILE B N 1
ATOM 1566 C CA . ILE B 1 40 ? 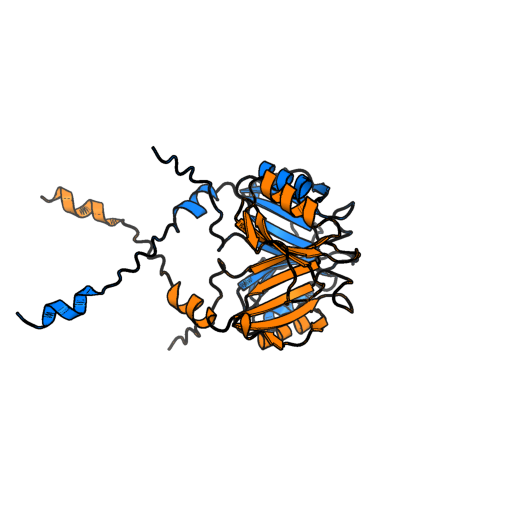-8.633 17.141 3.602 1 97.44 40 ILE B CA 1
ATOM 1567 C C . ILE B 1 40 ? -9.719 16.938 2.549 1 97.44 40 ILE B C 1
ATOM 1569 O O . ILE B 1 40 ? -10.336 17.891 2.076 1 97.44 40 ILE B O 1
ATOM 1573 N N . THR B 1 41 ? -9.969 15.742 2.184 1 95.75 41 THR B N 1
ATOM 1574 C CA . THR B 1 41 ? -10.922 15.469 1.112 1 95.75 41 THR B CA 1
ATOM 1575 C C . THR B 1 41 ? -12.25 14.969 1.682 1 95.75 41 THR B C 1
ATOM 1577 O O . THR B 1 41 ? -13.266 14.984 0.99 1 95.75 41 THR B O 1
ATOM 1580 N N . ARG B 1 42 ? -12.289 14.469 2.861 1 95.62 42 ARG B N 1
ATOM 1581 C CA . ARG B 1 42 ? -13.453 14.219 3.693 1 95.62 42 ARG B CA 1
ATOM 1582 C C . ARG B 1 42 ? -13.219 14.664 5.129 1 95.62 42 ARG B C 1
ATOM 1584 O O . ARG B 1 42 ? -12.359 14.117 5.824 1 95.62 42 ARG B O 1
ATOM 1591 N N . GLU B 1 43 ? -13.961 15.578 5.535 1 96.12 43 GLU B N 1
ATOM 1592 C CA . GLU B 1 43 ? -13.797 16.109 6.887 1 96.12 43 GLU B CA 1
ATOM 1593 C C . GLU B 1 43 ? -14.094 15.039 7.934 1 96.12 43 GLU B C 1
ATOM 1595 O O . GLU B 1 43 ? -14.867 14.117 7.684 1 96.12 43 GLU B O 1
ATOM 1600 N N . LEU B 1 44 ? -13.508 15.273 9.148 1 95.69 44 L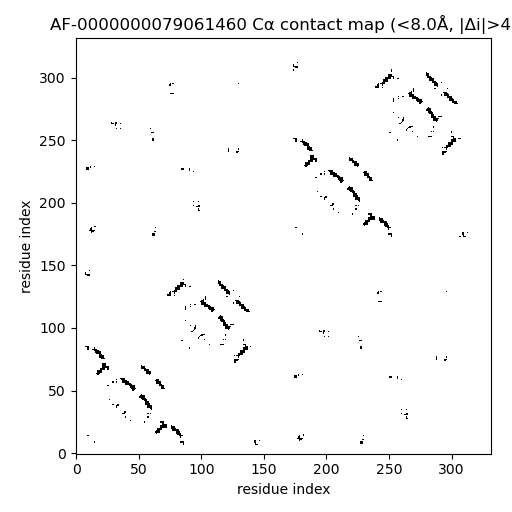EU B N 1
ATOM 1601 C CA . LEU B 1 44 ? -13.734 14.398 10.297 1 95.69 44 LEU B CA 1
ATOM 1602 C C . LEU B 1 44 ? -15.227 14.242 10.57 1 95.69 44 LEU B C 1
ATOM 1604 O O . LEU B 1 44 ? -15.969 15.227 10.594 1 95.69 44 LEU B O 1
ATOM 1608 N N . GLY B 1 45 ? -15.641 13.016 10.781 1 93.12 45 GLY B N 1
ATOM 1609 C CA . GLY B 1 45 ? -17.016 12.734 11.141 1 93.12 45 GLY B CA 1
ATOM 1610 C C . GLY B 1 45 ? -17.344 11.25 11.172 1 93.12 45 GLY B C 1
ATOM 1611 O O . GLY B 1 45 ? -16.5 10.422 10.82 1 93.12 45 GLY B O 1
ATOM 1612 N N . PRO B 1 46 ? -18.5 10.945 11.633 1 91.81 46 PRO B N 1
ATOM 1613 C CA . PRO B 1 46 ? -18.891 9.539 11.703 1 91.81 46 PRO B CA 1
ATOM 1614 C C . PRO B 1 46 ? -19.141 8.93 10.32 1 91.81 46 PRO B C 1
ATOM 1616 O O . PRO B 1 46 ? -19.422 9.656 9.367 1 91.81 46 PRO B O 1
ATOM 1619 N N . VAL B 1 47 ? -18.906 7.637 10.203 1 80.19 47 VAL B N 1
ATOM 1620 C CA . VAL B 1 47 ? -19.219 6.91 8.977 1 80.19 47 VAL B CA 1
ATOM 1621 C C . VAL B 1 47 ? -20.703 7.066 8.656 1 80.19 47 VAL B C 1
ATOM 1623 O O . VAL B 1 47 ? -21.078 7.43 7.535 1 80.19 47 VAL B O 1
ATOM 1626 N N . ALA B 1 48 ? -21.453 6.625 9.656 1 78.69 48 ALA B N 1
ATOM 1627 C CA . ALA B 1 48 ? -22.906 6.734 9.531 1 78.69 48 ALA B CA 1
ATOM 1628 C C . ALA B 1 48 ? -23.453 7.758 10.508 1 78.69 48 ALA B C 1
ATOM 1630 O O . ALA B 1 48 ? -22.844 8.047 11.539 1 78.69 48 ALA B O 1
ATOM 1631 N N . GLU B 1 49 ? -24.516 8.32 10.039 1 77.81 49 GLU B N 1
ATOM 1632 C CA . GLU B 1 49 ? -25.188 9.234 10.953 1 77.81 49 GLU B CA 1
ATOM 1633 C C . GLU B 1 49 ? -25.422 8.578 12.312 1 77.81 49 GLU B C 1
ATOM 1635 O O . GLU B 1 49 ? -25.953 7.469 12.391 1 77.81 49 GLU B O 1
ATOM 1640 N N . GLY B 1 50 ? -24.906 9.281 13.297 1 75.56 50 GLY B N 1
ATOM 1641 C CA . GLY B 1 50 ? -25.078 8.75 14.641 1 75.56 50 GLY B CA 1
ATOM 1642 C C . GLY B 1 50 ? -24.047 7.699 15.008 1 75.56 50 GLY B C 1
ATOM 1643 O O . GLY B 1 50 ? -24.031 7.195 16.125 1 75.56 50 GLY B O 1
ATOM 1644 N N . GLY B 1 51 ? -23.203 7.465 14.133 1 78.5 51 GLY B N 1
ATOM 1645 C CA . GLY B 1 51 ? -22.203 6.449 14.406 1 78.5 51 GLY B CA 1
ATOM 1646 C C . GLY B 1 51 ? -21.031 6.977 15.203 1 78.5 51 GLY B C 1
ATOM 1647 O O . GLY B 1 51 ? -20.859 8.188 15.359 1 78.5 51 GLY B O 1
ATOM 1648 N N . THR B 1 52 ? -20.234 6.039 15.82 1 83.56 52 THR B N 1
ATOM 1649 C CA . THR B 1 52 ? -19.125 6.398 16.703 1 83.56 52 THR B CA 1
ATOM 1650 C C . THR B 1 52 ? -17.781 6.195 16 1 83.56 52 THR B C 1
ATOM 1652 O O . THR B 1 52 ? -16.734 6.594 16.516 1 83.56 52 THR B O 1
ATOM 1655 N N . THR B 1 53 ? -17.891 5.641 14.867 1 87.5 53 THR B N 1
ATOM 1656 C CA . THR B 1 53 ? -16.641 5.445 14.125 1 87.5 53 THR B CA 1
ATOM 1657 C C . THR B 1 53 ? -16.25 6.727 13.398 1 87.5 53 THR B C 1
ATOM 1659 O O . THR B 1 53 ? -16.875 7.098 12.398 1 87.5 53 THR B O 1
ATOM 1662 N N . ILE B 1 54 ? -15.297 7.52 13.891 1 95.5 54 ILE B N 1
ATOM 1663 C CA . ILE B 1 54 ? -14.844 8.781 13.32 1 95.5 54 ILE B CA 1
ATOM 1664 C C . ILE B 1 54 ? -13.688 8.523 12.352 1 95.5 54 ILE B C 1
ATOM 1666 O O . ILE B 1 54 ? -12.773 7.754 12.656 1 95.5 54 ILE B O 1
ATOM 1670 N N . TYR B 1 55 ? -13.836 9.109 11.227 1 96.69 55 TYR B N 1
ATOM 1671 C CA . TYR B 1 55 ? -12.766 8.977 10.242 1 96.69 55 TYR B CA 1
ATOM 1672 C C . TYR B 1 55 ? -12.68 10.219 9.359 1 96.69 55 TYR B C 1
ATOM 1674 O O . TYR B 1 55 ? -13.531 11.102 9.445 1 96.69 55 TYR B O 1
ATOM 1682 N N . ALA B 1 56 ? -11.664 10.352 8.57 1 97.62 56 ALA B N 1
ATOM 1683 C CA . ALA B 1 56 ? -11.43 11.375 7.555 1 97.62 56 ALA B CA 1
ATOM 1684 C C . ALA B 1 56 ? -10.633 10.805 6.383 1 97.62 56 ALA B C 1
ATOM 1686 O O . ALA B 1 56 ? -9.984 9.766 6.508 1 97.62 56 ALA B O 1
ATOM 1687 N N . PHE B 1 57 ? -10.781 11.422 5.27 1 96.44 57 PHE B N 1
ATOM 1688 C CA . PHE B 1 57 ? -9.867 11.203 4.152 1 96.44 57 PHE B CA 1
ATOM 1689 C C . PHE B 1 57 ? -9.016 12.445 3.893 1 96.44 57 PHE B C 1
ATOM 1691 O O . PHE B 1 57 ? -9.531 13.562 3.896 1 96.44 57 PHE B O 1
ATOM 1698 N N . VAL B 1 58 ? -7.773 12.195 3.689 1 96.94 58 VAL B N 1
ATOM 1699 C CA . VAL B 1 58 ? -6.824 13.258 3.381 1 96.94 58 VAL B CA 1
ATOM 1700 C C . VAL B 1 58 ? -5.918 12.828 2.229 1 96.94 58 VAL B C 1
ATOM 1702 O O . VAL B 1 58 ? -5.859 11.641 1.888 1 96.94 58 VAL B O 1
ATOM 1705 N N . LYS B 1 59 ? -5.309 13.742 1.607 1 93.38 59 LYS B N 1
ATOM 1706 C CA . LYS B 1 59 ? -4.219 13.508 0.663 1 93.38 59 LYS B CA 1
ATOM 1707 C C . LYS B 1 59 ? -2.924 14.148 1.146 1 93.38 59 LYS B C 1
ATOM 1709 O O . LYS B 1 59 ? -2.936 15.266 1.664 1 93.38 59 LYS B O 1
ATOM 1714 N N . ASP B 1 60 ? -1.889 13.414 1.073 1 93.62 60 ASP B N 1
ATOM 1715 C CA . ASP B 1 60 ? -0.599 14.047 1.335 1 93.62 60 ASP B CA 1
ATOM 1716 C C . ASP B 1 60 ? -0.182 14.945 0.175 1 93.62 60 ASP B C 1
ATOM 1718 O O . ASP B 1 60 ? -0.872 15.016 -0.845 1 93.62 60 ASP B O 1
ATOM 1722 N N . PRO B 1 61 ? 0.888 15.672 0.236 1 91.56 61 PRO B N 1
ATOM 1723 C CA . PRO B 1 61 ? 1.249 16.656 -0.792 1 91.56 61 PRO B CA 1
ATOM 1724 C C . PRO B 1 61 ? 1.55 16.016 -2.143 1 91.56 61 PRO B C 1
ATOM 1726 O O . PRO B 1 61 ? 1.502 16.672 -3.178 1 91.56 61 PRO B O 1
ATOM 1729 N N . ASP B 1 62 ? 1.917 14.734 -2.15 1 86.69 62 ASP B N 1
ATOM 1730 C CA . ASP B 1 62 ? 2.148 14.047 -3.416 1 86.69 62 ASP B CA 1
ATOM 1731 C C . ASP B 1 62 ? 0.838 13.539 -4.016 1 86.69 62 ASP B C 1
ATOM 1733 O O . ASP B 1 62 ? 0.808 13.086 -5.16 1 86.69 62 ASP B O 1
ATOM 1737 N N . GLY B 1 63 ? -0.234 13.516 -3.223 1 87.69 63 GLY B N 1
ATOM 1738 C CA . GLY B 1 63 ? -1.541 13.141 -3.742 1 87.69 63 GLY B CA 1
ATOM 1739 C C . GLY B 1 63 ? -2.004 11.773 -3.27 1 87.69 63 GLY B C 1
ATOM 1740 O O . GLY B 1 63 ? -3.098 11.328 -3.623 1 87.69 63 GLY B O 1
ATOM 1741 N N . TYR B 1 64 ? -1.181 11.109 -2.498 1 90.19 64 TYR B N 1
ATOM 1742 C CA . TYR B 1 64 ? -1.628 9.836 -1.95 1 90.19 64 TYR B CA 1
ATOM 1743 C C . TYR B 1 64 ? -2.791 10.031 -0.986 1 90.19 64 TYR B C 1
ATOM 1745 O O . TYR B 1 64 ? -2.744 10.906 -0.117 1 90.19 64 TYR B O 1
ATOM 1753 N N . SER B 1 65 ? -3.805 9.234 -1.188 1 92.94 65 SER B N 1
ATOM 1754 C CA . SER B 1 65 ? -4.965 9.297 -0.305 1 92.94 65 SER B CA 1
ATOM 1755 C C . SER B 1 65 ? -4.758 8.445 0.942 1 92.94 65 SER B C 1
ATOM 1757 O O . SER B 1 65 ? -4.246 7.324 0.858 1 92.94 65 SER B O 1
ATOM 1759 N N . LEU B 1 66 ? -5.133 8.969 2.055 1 96.81 66 LEU B N 1
ATOM 1760 C CA . LEU B 1 66 ? -5.109 8.266 3.334 1 96.81 66 LEU B CA 1
ATOM 1761 C C . LEU B 1 66 ? -6.484 8.289 3.992 1 96.81 66 LEU B C 1
ATOM 1763 O O . LEU B 1 66 ? -7.16 9.32 3.988 1 96.81 66 LEU B O 1
ATOM 1767 N N . GLU B 1 67 ? -6.844 7.23 4.465 1 97.88 67 GLU B N 1
ATOM 1768 C CA . GLU B 1 67 ? -7.965 7.145 5.398 1 97.88 67 GLU B CA 1
ATOM 1769 C C . GLU B 1 67 ? -7.48 7.145 6.844 1 97.88 67 GLU B C 1
ATOM 1771 O O . GLU B 1 67 ? -6.758 6.234 7.262 1 97.88 67 GLU B O 1
ATOM 1776 N N . LEU B 1 68 ? -7.816 8.156 7.574 1 98.38 68 LEU B N 1
ATOM 1777 C CA . LEU B 1 68 ? -7.523 8.195 9.008 1 98.38 68 LEU B CA 1
ATOM 1778 C C . LEU B 1 68 ? -8.695 7.648 9.812 1 98.38 68 LEU B C 1
ATOM 1780 O O . LEU B 1 68 ? -9.844 8.023 9.578 1 98.38 68 LEU B O 1
ATOM 1784 N N . LEU B 1 69 ? -8.359 6.773 10.727 1 97.31 69 LEU B N 1
ATOM 1785 C CA . LEU B 1 69 ? -9.391 6.09 11.5 1 97.31 69 LEU B CA 1
ATOM 1786 C C . LEU B 1 69 ? -9.164 6.258 12.992 1 97.31 69 LEU B C 1
ATOM 1788 O O . LEU B 1 69 ? -8.094 5.906 13.508 1 97.31 69 LEU B O 1
ATOM 1792 N N . LEU B 1 70 ? -10.148 6.809 13.648 1 96.62 70 LEU B N 1
ATOM 1793 C CA . LEU B 1 70 ? -10.102 6.832 15.109 1 96.62 70 LEU B CA 1
ATOM 1794 C C . LEU B 1 70 ? -10.406 5.453 15.68 1 96.62 70 LEU B C 1
ATOM 1796 O O . LEU B 1 70 ? -11.562 5.027 15.695 1 96.62 70 LEU B O 1
ATOM 1800 N N . ARG B 1 71 ? -9.312 4.805 16.172 1 93.31 71 ARG B N 1
ATOM 1801 C CA . ARG B 1 71 ? -9.398 3.451 16.719 1 93.31 71 ARG B CA 1
ATOM 1802 C C . ARG B 1 71 ? -8.414 3.252 17.859 1 93.31 71 ARG B C 1
ATOM 1804 O O . ARG B 1 71 ? -7.406 3.951 17.953 1 93.31 71 ARG B O 1
ATOM 1811 N N . PRO B 1 72 ? -8.797 2.295 18.734 1 93.44 72 PRO B N 1
ATOM 1812 C CA . PRO B 1 72 ? -7.785 1.938 19.734 1 93.44 72 PRO B CA 1
ATOM 1813 C C . PRO B 1 72 ? -6.488 1.437 19.094 1 93.44 72 PRO B C 1
ATOM 1815 O O . PRO B 1 72 ? -6.492 0.945 17.969 1 93.44 72 PRO B O 1
ATOM 1818 N N . PRO B 1 73 ? -5.414 1.578 19.828 1 94.19 73 PRO B N 1
ATOM 1819 C CA . PRO B 1 73 ? -4.125 1.136 19.281 1 94.19 73 PRO B CA 1
ATOM 1820 C C . PRO B 1 73 ? -4.086 -0.366 19.016 1 94.19 73 PRO B C 1
ATOM 1822 O O . PRO B 1 73 ? -4.668 -1.151 19.766 1 94.19 73 PRO B O 1
ATOM 1825 N N . THR B 1 74 ? -3.572 -0.712 17.953 1 92.94 74 THR B N 1
ATOM 1826 C CA . THR B 1 74 ? -3.227 -2.078 17.578 1 92.94 74 THR B CA 1
ATOM 1827 C C . THR B 1 74 ? -1.736 -2.193 17.266 1 92.94 74 THR B C 1
ATOM 1829 O O . THR B 1 74 ? -1.038 -1.184 17.156 1 92.94 74 THR B O 1
ATOM 1832 N N . PRO B 1 75 ? -1.227 -3.371 17.125 1 92 75 PRO B N 1
ATOM 1833 C CA . PRO B 1 75 ? 0.201 -3.531 16.828 1 92 75 PRO B CA 1
ATOM 1834 C C . PRO B 1 75 ? 0.625 -2.83 15.547 1 92 75 PRO B C 1
ATOM 1836 O O . PRO B 1 75 ? 1.774 -2.402 15.422 1 92 75 PRO B O 1
ATOM 1839 N N . GLU B 1 76 ? -0.268 -2.664 14.617 1 95.56 76 GLU B N 1
ATOM 1840 C CA . GLU B 1 76 ? 0.002 -2.086 13.305 1 95.56 76 GLU B CA 1
ATOM 1841 C C . GLU B 1 76 ? -0.903 -0.888 13.031 1 95.56 76 GLU B C 1
ATOM 1843 O O . GLU B 1 76 ? -2.066 -1.054 12.656 1 95.56 76 GLU B O 1
ATOM 1848 N N . PRO B 1 77 ? -0.305 0.367 13.164 1 97.31 77 PRO B N 1
ATOM 1849 C CA . PRO B 1 77 ? -1.148 1.534 12.898 1 97.31 77 PRO B CA 1
ATOM 1850 C C . PRO B 1 77 ? -1.457 1.707 11.414 1 97.31 77 PRO B C 1
ATOM 1852 O O . PRO B 1 77 ? -2.502 2.256 11.055 1 97.31 77 PRO B O 1
ATOM 1855 N N . LEU B 1 78 ? -0.478 1.41 10.539 1 98.38 78 LEU B N 1
ATOM 1856 C CA . LEU B 1 78 ? -0.813 1.29 9.125 1 98.38 78 LEU B CA 1
ATOM 1857 C C . LEU B 1 78 ? -1.737 0.102 8.883 1 98.38 78 LEU B C 1
ATOM 1859 O O . LEU B 1 78 ? -1.274 -0.994 8.555 1 98.38 78 LEU B O 1
ATOM 1863 N N . CYS B 1 79 ? -2.992 0.265 9 1 97.75 79 CYS B N 1
ATOM 1864 C CA . CYS B 1 79 ? -3.902 -0.844 9.258 1 97.75 79 CYS B CA 1
ATOM 1865 C C . CYS B 1 79 ? -4.461 -1.407 7.961 1 97.75 79 CYS B C 1
ATOM 1867 O O . CYS B 1 79 ? -4.914 -2.553 7.918 1 97.75 79 CYS B O 1
ATOM 1869 N N . GLN B 1 80 ? -4.414 -0.586 6.891 1 97.94 80 GLN B N 1
ATOM 1870 C CA . GLN B 1 80 ? -5.055 -1.087 5.68 1 97.94 80 GLN B CA 1
ATOM 1871 C C . GLN B 1 80 ? -4.398 -0.511 4.43 1 97.94 80 GLN B C 1
ATOM 1873 O O . GLN B 1 80 ? -4 0.656 4.414 1 97.94 80 GLN B O 1
ATOM 1878 N N . ILE B 1 81 ? -4.301 -1.308 3.438 1 97.5 81 ILE B N 1
ATOM 1879 C CA . ILE B 1 81 ? -4.059 -0.907 2.055 1 97.5 81 ILE B CA 1
ATOM 1880 C C . ILE B 1 81 ? -5.285 -1.222 1.203 1 97.5 81 ILE B C 1
ATOM 1882 O O . ILE B 1 81 ? -5.82 -2.33 1.261 1 97.5 81 ILE B O 1
ATOM 1886 N N . CYS B 1 82 ? -5.711 -0.234 0.478 1 95 82 CYS B N 1
ATOM 1887 C CA . CYS B 1 82 ? -6.895 -0.425 -0.35 1 95 82 CYS B CA 1
ATOM 1888 C C . CYS B 1 82 ? -6.531 -0.427 -1.83 1 95 82 CYS B C 1
ATOM 1890 O O . CYS B 1 82 ? -5.887 0.505 -2.316 1 95 82 CYS B O 1
ATOM 1892 N N . LEU B 1 83 ? -6.961 -1.473 -2.492 1 93 83 LEU B N 1
ATOM 1893 C CA . LEU B 1 83 ? -6.684 -1.645 -3.914 1 93 83 LEU B CA 1
ATOM 1894 C C . LEU B 1 83 ? -7.98 -1.779 -4.707 1 93 83 LEU B C 1
ATOM 1896 O O . LEU B 1 83 ? -8.859 -2.557 -4.336 1 93 83 LEU B O 1
ATOM 1900 N N . ASN B 1 84 ? -8.023 -1.038 -5.766 1 90.12 84 ASN B N 1
ATOM 1901 C CA . ASN B 1 84 ? -9.078 -1.295 -6.742 1 90.12 84 ASN B CA 1
ATOM 1902 C C . ASN B 1 84 ? -8.781 -2.547 -7.566 1 90.12 84 ASN B C 1
ATOM 1904 O O . ASN B 1 84 ? -7.645 -2.775 -7.969 1 90.12 84 ASN B O 1
ATOM 1908 N N . VAL B 1 85 ? -9.828 -3.312 -7.766 1 91.69 85 VAL B N 1
ATOM 1909 C CA . VAL B 1 85 ? -9.625 -4.535 -8.531 1 91.69 85 VAL B CA 1
ATOM 1910 C C . VAL B 1 85 ? -10.727 -4.684 -9.578 1 91.69 85 VAL B C 1
ATOM 1912 O O . VAL B 1 85 ? -11.828 -4.156 -9.406 1 91.69 85 VAL B O 1
ATOM 1915 N N . ALA B 1 86 ? -10.461 -5.426 -10.594 1 87.56 86 ALA B N 1
ATOM 1916 C CA . ALA B 1 86 ? -11.406 -5.605 -11.695 1 87.56 86 ALA B CA 1
ATOM 1917 C C . ALA B 1 86 ? -12.344 -6.777 -11.43 1 87.56 86 ALA B C 1
ATOM 1919 O O . ALA B 1 86 ? -13.461 -6.812 -11.938 1 87.56 86 ALA B O 1
ATOM 1920 N N . ASP B 1 87 ? -11.938 -7.742 -10.734 1 91.56 87 ASP B N 1
ATOM 1921 C CA . ASP B 1 87 ? -12.664 -8.953 -10.375 1 91.56 87 ASP B CA 1
ATOM 1922 C C . ASP B 1 87 ? -12.352 -9.375 -8.945 1 91.56 87 ASP B C 1
ATOM 1924 O O . ASP B 1 87 ? -11.297 -9.953 -8.68 1 91.56 87 ASP B O 1
ATOM 1928 N N . ILE B 1 88 ? -13.281 -9.141 -8.117 1 95.88 88 ILE B N 1
ATOM 1929 C CA . ILE B 1 88 ? -13.008 -9.273 -6.688 1 95.88 88 ILE B CA 1
ATOM 1930 C C . ILE B 1 88 ? -12.852 -10.75 -6.332 1 95.88 88 ILE B C 1
ATOM 1932 O O . ILE B 1 88 ? -12.023 -11.109 -5.492 1 95.88 88 ILE B O 1
ATOM 1936 N N . ASP B 1 89 ? -13.586 -11.664 -6.941 1 97.81 89 ASP B N 1
ATOM 1937 C CA . ASP B 1 89 ? -13.445 -13.094 -6.676 1 97.81 89 ASP B CA 1
ATOM 1938 C C . ASP B 1 89 ? -12.07 -13.602 -7.105 1 97.81 89 ASP B C 1
ATOM 1940 O O . ASP B 1 89 ? -11.414 -14.336 -6.367 1 97.81 89 ASP B O 1
ATOM 1944 N N . ARG B 1 90 ? -11.695 -13.219 -8.242 1 96.5 90 ARG B N 1
ATOM 1945 C CA . ARG B 1 90 ? -10.367 -13.602 -8.727 1 96.5 90 ARG B CA 1
ATOM 1946 C C . ARG B 1 90 ? -9.273 -13.086 -7.793 1 96.5 90 ARG B C 1
ATOM 1948 O O . ARG B 1 90 ? -8.367 -13.828 -7.418 1 96.5 90 ARG B O 1
ATOM 1955 N N . SER B 1 91 ? -9.391 -11.828 -7.473 1 96.31 91 SER B N 1
ATOM 1956 C CA . SER B 1 91 ? -8.352 -11.227 -6.645 1 96.31 91 SER B CA 1
ATOM 1957 C C . SER B 1 91 ? -8.289 -11.875 -5.27 1 96.31 91 SER B C 1
ATOM 1959 O O . SER B 1 91 ? -7.203 -12.148 -4.754 1 96.31 91 SER B O 1
ATOM 1961 N N . VAL B 1 92 ? -9.414 -12.109 -4.695 1 98.75 92 VAL B N 1
ATOM 1962 C CA . VAL B 1 92 ? -9.445 -12.812 -3.418 1 98.75 92 VAL B CA 1
ATOM 1963 C C . VAL B 1 92 ? -8.75 -14.164 -3.561 1 98.75 92 VAL B C 1
ATOM 1965 O O . VAL B 1 92 ? -7.918 -14.539 -2.727 1 98.75 92 VAL B O 1
ATOM 1968 N N . ASN B 1 93 ? -9.062 -14.859 -4.59 1 98.19 93 ASN B N 1
ATOM 1969 C CA . ASN B 1 93 ? -8.461 -16.172 -4.828 1 98.19 93 ASN B CA 1
ATOM 1970 C C . ASN B 1 93 ? -6.945 -16.062 -4.988 1 98.19 93 ASN B C 1
ATOM 1972 O O . ASN B 1 93 ? -6.203 -16.875 -4.422 1 98.19 93 ASN B O 1
ATOM 1976 N N . VAL B 1 94 ? -6.5 -15.148 -5.75 1 98.12 94 VAL B N 1
ATOM 1977 C CA . VAL B 1 94 ? -5.074 -14.945 -5.988 1 98.12 94 VAL B CA 1
ATOM 1978 C C . VAL B 1 94 ? -4.363 -14.688 -4.664 1 98.12 94 VAL B C 1
ATOM 1980 O O . VAL B 1 94 ? -3.354 -15.32 -4.359 1 98.12 94 VAL B O 1
ATOM 1983 N N . TYR B 1 95 ? -4.844 -13.836 -3.814 1 98.75 95 TYR B N 1
ATOM 1984 C CA . TYR B 1 95 ? -4.156 -13.445 -2.588 1 98.75 95 TYR B CA 1
ATOM 1985 C C . TYR B 1 95 ? -4.223 -14.555 -1.549 1 98.75 95 TYR B C 1
ATOM 1987 O O . TYR B 1 95 ? -3.293 -14.727 -0.757 1 98.75 95 TYR B O 1
ATOM 1995 N N . LYS B 1 96 ? -5.262 -15.352 -1.577 1 98.69 96 LYS B N 1
ATOM 1996 C CA . LYS B 1 96 ? -5.332 -16.5 -0.689 1 98.69 96 LYS B CA 1
ATOM 1997 C C . LYS B 1 96 ? -4.395 -17.609 -1.156 1 98.69 96 LYS B C 1
ATOM 1999 O O . LYS B 1 96 ? -3.51 -18.047 -0.411 1 98.69 96 LYS B O 1
ATOM 2004 N N . LYS B 1 97 ? -4.512 -18.016 -2.363 1 98.19 97 LYS B N 1
ATOM 2005 C CA . LYS B 1 97 ? -3.846 -19.219 -2.852 1 98.19 97 LYS B CA 1
ATOM 2006 C C . LYS B 1 97 ? -2.371 -18.953 -3.135 1 98.19 97 LYS B C 1
ATOM 2008 O O . LYS B 1 97 ? -1.515 -19.781 -2.824 1 98.19 97 LYS B O 1
ATOM 2013 N N . ALA B 1 98 ? -2.121 -17.812 -3.725 1 98.44 98 ALA B N 1
ATOM 2014 C CA . ALA B 1 98 ? -0.754 -17.594 -4.188 1 98.44 98 ALA B CA 1
ATOM 2015 C C . ALA B 1 98 ? 0.078 -16.891 -3.115 1 98.44 98 ALA B C 1
ATOM 2017 O O . ALA B 1 98 ? 1.278 -17.156 -2.99 1 98.44 98 ALA B O 1
ATOM 2018 N N . LEU B 1 99 ? -0.572 -16.031 -2.328 1 98.5 99 LEU B N 1
ATOM 2019 C CA . LEU B 1 99 ? 0.214 -15.242 -1.384 1 98.5 99 LEU B CA 1
ATOM 2020 C C . LEU B 1 99 ? 0.027 -15.75 0.04 1 98.5 99 LEU B C 1
ATOM 2022 O O . LEU B 1 99 ? 0.684 -15.273 0.968 1 98.5 99 LEU B O 1
ATOM 2026 N N . GLY B 1 100 ? -0.943 -16.641 0.199 1 98.25 100 GLY B N 1
ATOM 2027 C CA . GLY B 1 100 ? -1.1 -17.281 1.495 1 98.25 100 GLY B CA 1
ATOM 2028 C C . GLY B 1 100 ? -1.845 -16.422 2.498 1 98.25 100 GLY B C 1
ATOM 2029 O O . GLY B 1 100 ? -1.672 -16.578 3.709 1 98.25 100 GLY B O 1
ATOM 2030 N N . MET B 1 101 ? -2.633 -15.5 2.104 1 98.75 101 MET B N 1
ATOM 2031 C CA . MET B 1 101 ? -3.385 -14.648 3.016 1 98.75 101 MET B CA 1
ATOM 2032 C C . MET B 1 101 ? -4.695 -15.305 3.426 1 98.75 101 MET B C 1
ATOM 2034 O O . MET B 1 101 ? -5.227 -16.141 2.695 1 98.75 101 MET B O 1
ATOM 2038 N N . ASN B 1 102 ? -5.168 -14.883 4.535 1 98.81 102 ASN B N 1
ATOM 2039 C CA . ASN B 1 102 ? -6.496 -15.273 4.992 1 98.81 102 ASN B CA 1
ATOM 2040 C C . ASN B 1 102 ? -7.57 -14.32 4.477 1 98.81 102 ASN B C 1
ATOM 2042 O O . ASN B 1 102 ? -7.34 -13.117 4.375 1 98.81 102 ASN B O 1
ATOM 2046 N N . LEU B 1 103 ? -8.75 -14.875 4.148 1 98.94 103 LEU B N 1
ATOM 2047 C CA . LEU B 1 103 ? -9.93 -14.039 3.992 1 98.94 103 LEU B CA 1
ATOM 2048 C C . LEU B 1 103 ? -10.461 -13.578 5.348 1 98.94 103 LEU B C 1
ATOM 2050 O O . LEU B 1 103 ? -10.953 -14.383 6.133 1 98.94 103 LEU B O 1
ATOM 2054 N N . LEU B 1 104 ? -10.391 -12.375 5.652 1 98.88 104 LEU B N 1
ATOM 2055 C CA . LEU B 1 104 ? -10.727 -11.844 6.965 1 98.88 104 LEU B CA 1
ATOM 2056 C C . LEU B 1 104 ? -12.141 -11.273 6.977 1 98.88 104 LEU B C 1
ATOM 2058 O O . LEU B 1 104 ? -12.797 -11.242 8.023 1 98.88 104 LEU B O 1
ATOM 2062 N N . GLN B 1 105 ? -12.594 -10.719 5.852 1 98.75 105 GLN B N 1
ATOM 2063 C CA . GLN B 1 105 ? -13.945 -10.219 5.621 1 98.75 105 GLN B CA 1
ATOM 2064 C C . GLN B 1 105 ? -14.445 -10.617 4.234 1 98.75 105 GLN B C 1
ATOM 2066 O O . GLN B 1 105 ? -13.961 -10.109 3.223 1 98.75 105 GLN B O 1
ATOM 2071 N N . PRO B 1 106 ? -15.375 -11.547 4.188 1 98.81 106 PRO B N 1
ATOM 2072 C CA . PRO B 1 106 ? -15.953 -11.891 2.889 1 98.81 106 PRO B CA 1
ATOM 2073 C C . PRO B 1 106 ? -16.562 -10.68 2.178 1 98.81 106 PRO B C 1
ATOM 2075 O O . PRO B 1 106 ? -16.922 -9.695 2.824 1 98.81 106 PRO B O 1
ATOM 2078 N N . LYS B 1 107 ? -16.641 -10.836 0.89 1 98.56 107 LYS B N 1
ATOM 2079 C CA . LYS B 1 107 ? -17.109 -9.711 0.084 1 98.56 107 LYS B CA 1
ATOM 2080 C C . LYS B 1 107 ? -18.516 -9.273 0.513 1 98.56 107 LYS B C 1
ATOM 2082 O O . LYS B 1 107 ? -19.344 -10.109 0.873 1 98.56 107 LYS B O 1
ATOM 2087 N N . TYR B 1 108 ? -18.703 -8.031 0.534 1 98.31 108 TYR B N 1
ATOM 2088 C CA . TYR B 1 108 ? -20 -7.418 0.772 1 98.31 108 TYR B CA 1
ATOM 2089 C C . TYR B 1 108 ? -20.141 -6.117 -0.005 1 98.31 108 TYR B C 1
ATOM 2091 O O . TYR B 1 108 ? -19.156 -5.402 -0.214 1 98.31 108 TYR B O 1
ATOM 2099 N N . GLY B 1 109 ? -21.328 -5.793 -0.394 1 96.62 109 GLY B N 1
ATOM 2100 C CA . GLY B 1 109 ? -21.609 -4.582 -1.151 1 96.62 109 GLY B CA 1
ATOM 2101 C C . GLY B 1 109 ? -21.781 -3.355 -0.274 1 96.62 109 GLY B C 1
ATOM 2102 O O . GLY B 1 109 ? -22.297 -3.453 0.843 1 96.62 109 GLY B O 1
ATOM 2103 N N . ILE B 1 110 ? -21.344 -2.264 -0.776 1 94.06 110 ILE B N 1
ATOM 2104 C CA . ILE B 1 110 ? -21.594 -0.938 -0.222 1 94.06 110 ILE B CA 1
ATOM 2105 C C . ILE B 1 110 ? -22.328 -0.079 -1.253 1 94.06 110 ILE B C 1
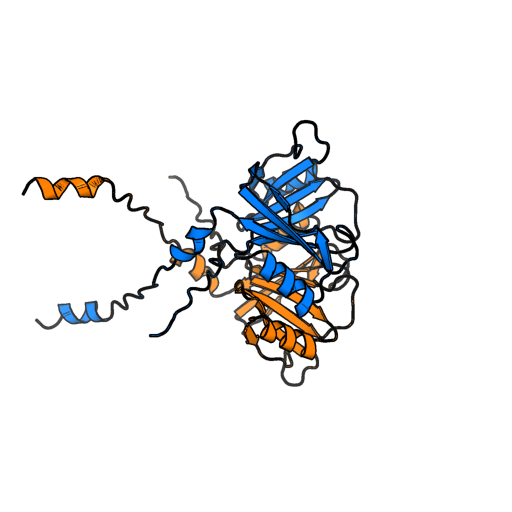ATOM 2107 O O . ILE B 1 110 ? -21.703 0.729 -1.946 1 94.06 110 ILE B O 1
ATOM 2111 N N . PRO B 1 111 ? -23.531 -0.201 -1.327 1 93.69 111 PRO B N 1
ATOM 2112 C CA . PRO B 1 111 ? -24.297 0.427 -2.412 1 93.69 111 PRO B CA 1
ATOM 2113 C C . PRO B 1 111 ? -24.094 1.94 -2.473 1 93.69 111 PRO B C 1
ATOM 2115 O O . PRO B 1 111 ? -24 2.51 -3.562 1 93.69 111 PRO B O 1
ATOM 2118 N N . GLN B 1 112 ? -24.031 2.6 -1.322 1 89.75 112 GLN B N 1
ATOM 2119 C CA . GLN B 1 112 ? -23.891 4.051 -1.297 1 89.75 112 GLN B CA 1
ATOM 2120 C C . GLN B 1 112 ? -22.562 4.48 -1.938 1 89.75 112 GLN B C 1
ATOM 2122 O O . GLN B 1 112 ? -22.484 5.566 -2.521 1 89.75 112 GLN B O 1
ATOM 2127 N N . ASP B 1 113 ? -21.625 3.576 -1.86 1 90.69 113 ASP B N 1
ATOM 2128 C CA . ASP B 1 113 ? -20.328 3.867 -2.455 1 90.69 113 ASP B CA 1
ATOM 2129 C C . ASP B 1 113 ? -20.172 3.164 -3.801 1 90.69 113 ASP B C 1
ATOM 2131 O O . ASP B 1 113 ? -19.109 3.248 -4.43 1 90.69 113 ASP B O 1
ATOM 2135 N N . GLN B 1 114 ? -21.203 2.451 -4.215 1 93.25 114 GLN B N 1
ATOM 2136 C CA . GLN B 1 114 ? -21.219 1.742 -5.492 1 93.25 114 GLN B CA 1
ATOM 2137 C C . GLN B 1 114 ? -20.016 0.816 -5.629 1 93.25 114 GLN B C 1
ATOM 2139 O O . GLN B 1 114 ? -19.312 0.853 -6.641 1 93.25 114 GLN B O 1
ATOM 2144 N N . CYS B 1 115 ? -19.844 -0.012 -4.543 1 95.06 115 CYS B N 1
ATOM 2145 C CA . CYS B 1 115 ? -18.719 -0.924 -4.605 1 95.06 115 CYS B CA 1
ATOM 2146 C C . CYS B 1 115 ? -18.969 -2.176 -3.773 1 95.06 115 CYS B C 1
ATOM 2148 O O . CYS B 1 115 ? -19.922 -2.217 -2.984 1 95.06 115 CYS B O 1
ATOM 2150 N N . THR B 1 116 ? -18.25 -3.197 -4.066 1 97.38 116 THR B N 1
ATOM 2151 C CA . THR B 1 116 ? -18.094 -4.398 -3.254 1 97.38 116 THR B CA 1
ATOM 2152 C C . THR B 1 116 ? -16.672 -4.473 -2.688 1 97.38 116 THR B C 1
ATOM 2154 O O . THR B 1 116 ? -15.703 -4.176 -3.389 1 97.38 116 THR B O 1
ATOM 2157 N N . VAL B 1 117 ? -16.641 -4.91 -1.427 1 97.94 117 VAL B N 1
ATOM 2158 C CA . VAL B 1 117 ? -15.32 -4.957 -0.808 1 97.94 117 VAL B CA 1
ATOM 2159 C C . VAL B 1 117 ? -15.102 -6.32 -0.157 1 97.94 117 VAL B C 1
ATOM 2161 O O . VAL B 1 117 ? -16.062 -7 0.21 1 97.94 117 VAL B O 1
ATOM 2164 N N . ALA B 1 118 ? -13.906 -6.77 -0.08 1 98.81 118 ALA B N 1
ATOM 2165 C CA . ALA B 1 118 ? -13.398 -7.895 0.704 1 98.81 118 ALA B CA 1
ATOM 2166 C C . ALA B 1 118 ? -12.039 -7.574 1.312 1 98.81 118 ALA B C 1
ATOM 2168 O O . ALA B 1 118 ? -11.305 -6.727 0.798 1 98.81 118 ALA B O 1
ATOM 2169 N N . MET B 1 119 ? -11.742 -8.258 2.424 1 98.88 119 MET B N 1
ATOM 2170 C CA . MET B 1 119 ? -10.453 -7.98 3.047 1 98.88 119 MET B CA 1
ATOM 2171 C C . MET B 1 119 ? -9.664 -9.273 3.252 1 98.88 119 MET B C 1
ATOM 2173 O O . MET B 1 119 ? -10.219 -10.289 3.664 1 98.88 119 MET B O 1
ATOM 2177 N N . VAL B 1 120 ? -8.414 -9.219 2.961 1 98.94 120 VAL B N 1
ATOM 2178 C CA . VAL B 1 1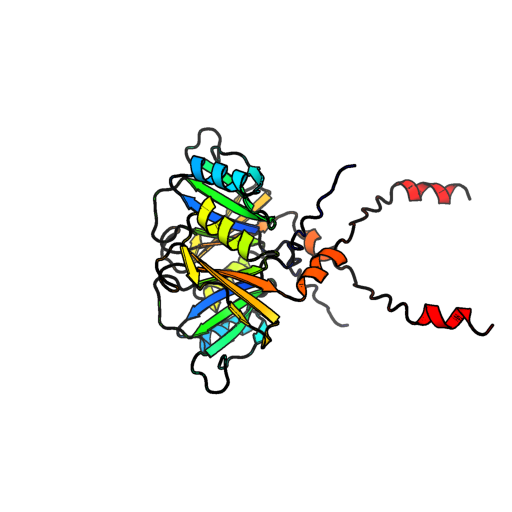20 ? -7.477 -10.312 3.178 1 98.94 120 VAL B CA 1
ATOM 2179 C C . VAL B 1 120 ? -6.27 -9.82 3.973 1 98.94 120 VAL B C 1
ATOM 2181 O O . VAL B 1 120 ? -6.039 -8.609 4.07 1 98.94 120 VAL B O 1
ATOM 2184 N N . GLY B 1 121 ? -5.547 -10.672 4.555 1 98.75 121 GLY B N 1
ATOM 2185 C CA . GLY B 1 121 ? -4.328 -10.359 5.285 1 98.75 121 GLY B CA 1
ATOM 2186 C C . GLY B 1 121 ? -3.693 -11.578 5.93 1 98.75 121 GLY B C 1
ATOM 2187 O O . GLY B 1 121 ? -4.199 -12.695 5.789 1 98.75 121 GLY B O 1
ATOM 2188 N N . TYR B 1 122 ? -2.633 -11.359 6.637 1 98.38 122 TYR B N 1
ATOM 2189 C CA . TYR B 1 122 ? -1.883 -12.484 7.195 1 98.38 122 TYR B CA 1
ATOM 2190 C C . TYR B 1 122 ? -2.303 -12.758 8.633 1 98.38 122 TYR B C 1
ATOM 2192 O O . TYR B 1 122 ? -1.986 -13.812 9.188 1 98.38 122 TYR B O 1
ATOM 2200 N N . GLY B 1 123 ? -2.945 -11.828 9.227 1 97.69 123 GLY B N 1
ATOM 2201 C CA . GLY B 1 123 ? -3.436 -12.047 10.578 1 97.69 123 GLY B CA 1
ATOM 2202 C C . GLY B 1 123 ? -4.652 -12.945 10.633 1 97.69 123 GLY B C 1
ATOM 2203 O O . GLY B 1 123 ? -5.199 -13.328 9.602 1 97.69 123 GLY B O 1
ATOM 2204 N N . SER B 1 124 ? -5.027 -13.188 11.891 1 97.75 124 SER B N 1
ATOM 2205 C CA . SER B 1 124 ? -6.211 -14.016 12.094 1 97.75 124 SER B CA 1
ATOM 2206 C C . SER B 1 124 ? -7.473 -13.164 12.195 1 97.75 124 SER B C 1
ATOM 2208 O O . SER B 1 124 ? -8.586 -13.695 12.219 1 97.75 124 SER B O 1
ATOM 2210 N N . ASN B 1 125 ? -7.301 -11.883 12.344 1 97.5 125 ASN B N 1
ATOM 2211 C CA . ASN B 1 125 ? -8.398 -10.922 12.383 1 97.5 125 ASN B CA 1
ATOM 2212 C C . ASN B 1 125 ? -8 -9.594 11.75 1 97.5 125 ASN B C 1
ATOM 2214 O O . ASN B 1 125 ? -6.895 -9.453 11.227 1 97.5 125 ASN B O 1
ATOM 2218 N N . LEU B 1 126 ? -8.875 -8.609 11.797 1 96.94 126 LEU B N 1
ATOM 2219 C CA . LEU B 1 126 ? -8.742 -7.375 11.031 1 96.94 126 LEU B CA 1
ATOM 2220 C C . LEU B 1 126 ? -7.738 -6.43 11.68 1 96.94 126 LEU B C 1
ATOM 2222 O O . LEU B 1 126 ? -7.379 -5.402 11.102 1 96.94 126 LEU B O 1
ATOM 2226 N N . THR B 1 127 ? -7.176 -6.773 12.898 1 95.94 127 THR B N 1
ATOM 2227 C CA . THR B 1 127 ? -6.402 -5.762 13.609 1 95.94 127 THR B CA 1
ATOM 2228 C C . THR B 1 127 ? -5.016 -6.285 13.969 1 95.94 127 THR B C 1
ATOM 2230 O O . THR B 1 127 ? -4.219 -5.578 14.586 1 95.94 127 THR B O 1
ATOM 2233 N N . GLN B 1 128 ? -4.699 -7.52 13.609 1 96.19 128 GLN B N 1
ATOM 2234 C CA . GLN B 1 128 ? -3.43 -8.117 14.008 1 96.19 128 GLN B CA 1
ATOM 2235 C C . GLN B 1 128 ? -2.293 -7.637 13.109 1 96.19 128 GLN B C 1
ATOM 2237 O O . GLN B 1 128 ? -1.179 -7.406 13.578 1 96.19 128 GLN B O 1
ATOM 2242 N N . THR B 1 129 ? -2.541 -7.625 11.82 1 97.44 129 THR B N 1
ATOM 2243 C CA . THR B 1 129 ? -1.618 -7.137 10.805 1 97.44 129 THR B CA 1
ATOM 2244 C C . THR B 1 129 ? -2.324 -6.184 9.844 1 97.44 129 THR B C 1
ATOM 2246 O O . THR B 1 129 ? -3.537 -5.984 9.938 1 97.44 129 THR B O 1
ATOM 2249 N N . THR B 1 130 ? -1.541 -5.504 9.031 1 98.25 130 THR B N 1
ATOM 2250 C CA . THR B 1 130 ? -2.135 -4.723 7.953 1 98.25 130 THR B CA 1
ATOM 2251 C C . THR B 1 130 ? -3.025 -5.602 7.078 1 98.25 130 THR B C 1
ATOM 2253 O O . THR B 1 130 ? -2.66 -6.73 6.75 1 98.25 130 THR B O 1
ATOM 2256 N N . THR B 1 131 ? -4.211 -5.09 6.707 1 98.5 131 THR B N 1
ATOM 2257 C CA . THR B 1 131 ? -5.102 -5.789 5.785 1 98.5 131 THR B CA 1
ATOM 2258 C C . THR B 1 131 ? -5.043 -5.164 4.395 1 98.5 131 THR B C 1
ATOM 2260 O O . THR B 1 131 ? -4.66 -4 4.246 1 98.5 131 THR B O 1
ATOM 2263 N N . ILE B 1 132 ? -5.312 -5.969 3.438 1 98.56 132 ILE B N 1
ATOM 2264 C CA . ILE B 1 132 ? -5.57 -5.469 2.09 1 98.56 132 ILE B CA 1
ATOM 2265 C C . ILE B 1 132 ? -7.07 -5.492 1.809 1 98.56 132 ILE B C 1
ATOM 2267 O O . ILE B 1 132 ? -7.695 -6.555 1.823 1 98.56 132 ILE B O 1
ATOM 2271 N N . GLU B 1 133 ? -7.625 -4.324 1.661 1 98.56 133 GLU B N 1
ATOM 2272 C CA . GLU B 1 133 ? -9.008 -4.199 1.203 1 98.56 133 GLU B CA 1
ATOM 2273 C C . GLU B 1 133 ? -9.078 -4.168 -0.32 1 98.56 133 GLU B C 1
ATOM 2275 O O . GLU B 1 133 ? -8.508 -3.281 -0.958 1 98.56 133 GLU B O 1
ATOM 2280 N N . LEU B 1 134 ? -9.703 -5.117 -0.865 1 97.31 134 LEU B N 1
ATOM 2281 C CA . LEU B 1 134 ? -9.969 -5.211 -2.295 1 97.31 134 LEU B CA 1
ATOM 2282 C C . LEU B 1 134 ? -11.312 -4.57 -2.637 1 97.31 134 LEU B C 1
ATOM 2284 O O . LEU B 1 134 ? -12.328 -4.883 -2.018 1 97.31 134 LEU B O 1
ATOM 2288 N N . ILE B 1 135 ? -11.258 -3.68 -3.6 1 94.38 135 ILE B N 1
ATOM 2289 C CA . ILE B 1 135 ? -12.438 -2.871 -3.895 1 94.38 135 ILE B CA 1
ATOM 2290 C C . ILE B 1 135 ? -12.82 -3.037 -5.363 1 94.38 135 ILE B C 1
ATOM 2292 O O . ILE B 1 135 ? -12.055 -2.678 -6.258 1 94.38 135 ILE B O 1
ATOM 2296 N N . TYR B 1 136 ? -13.938 -3.576 -5.605 1 93.62 136 TYR B N 1
ATOM 2297 C CA . TYR B 1 136 ? -14.531 -3.615 -6.941 1 93.62 136 TYR B CA 1
ATOM 2298 C C . TYR B 1 136 ? -15.547 -2.492 -7.121 1 93.62 136 TYR B C 1
ATOM 2300 O O . TYR B 1 136 ? -16.609 -2.508 -6.508 1 93.62 136 TYR B O 1
ATOM 2308 N N . ASN B 1 137 ? -15.195 -1.556 -7.934 1 89.69 137 ASN B N 1
ATOM 2309 C CA . ASN B 1 137 ? -16.078 -0.435 -8.227 1 89.69 137 ASN B CA 1
ATOM 2310 C C . ASN B 1 137 ? -17 -0.745 -9.398 1 89.69 137 ASN B C 1
ATOM 2312 O O . ASN B 1 137 ? -16.547 -1.131 -10.477 1 89.69 137 ASN B O 1
ATOM 2316 N N . TYR B 1 138 ? -18.297 -0.471 -9.195 1 88.88 138 TYR B N 1
ATOM 2317 C CA . TYR B 1 138 ? -19.281 -0.824 -10.203 1 88.88 138 TYR B CA 1
ATOM 2318 C C . TYR B 1 138 ? -19.094 -0 -11.477 1 88.88 138 TYR B C 1
ATOM 2320 O O . TYR B 1 138 ? -19.375 -0.475 -12.578 1 88.88 138 TYR B O 1
ATOM 2328 N N . LYS B 1 139 ? -18.672 1.255 -11.414 1 72.69 139 LYS B N 1
ATOM 2329 C CA . LYS B 1 139 ? -18.5 2.143 -12.562 1 72.69 139 LYS B CA 1
ATOM 2330 C C . LYS B 1 139 ? -17.125 1.966 -13.203 1 72.69 139 LYS B C 1
ATOM 2332 O O . LYS B 1 139 ? -16.812 2.609 -14.203 1 72.69 139 LYS B O 1
ATOM 2337 N N . ALA B 1 140 ? -16.219 1.306 -12.586 1 58.34 140 ALA B N 1
ATOM 2338 C CA . ALA B 1 140 ? -14.844 1.132 -13.055 1 58.34 140 ALA B CA 1
ATOM 2339 C C . ALA B 1 140 ? -14.82 0.421 -14.406 1 58.34 140 ALA B C 1
ATOM 2341 O O . ALA B 1 140 ? -13.961 0.707 -15.25 1 58.34 140 ALA B O 1
ATOM 2342 N N . THR B 1 141 ? -15.664 -0.471 -14.664 1 47.09 141 THR B N 1
ATOM 2343 C CA . THR B 1 141 ? -15.57 -1.083 -15.984 1 47.09 141 THR B CA 1
ATOM 2344 C C . THR B 1 141 ? -15.391 -0.017 -17.062 1 47.09 141 THR B C 1
ATOM 2346 O O . THR B 1 141 ? -14.703 -0.247 -18.062 1 47.09 141 THR B O 1
ATOM 2349 N N . GLU B 1 142 ? -15.828 1.164 -16.781 1 42.09 142 GLU B N 1
ATOM 2350 C CA . GLU B 1 142 ? -15.641 2.207 -17.781 1 42.09 142 GLU B CA 1
ATOM 2351 C C . GLU B 1 142 ? -14.227 2.773 -17.719 1 42.09 142 GLU B C 1
ATOM 2353 O O . GLU B 1 142 ? -13.758 3.377 -18.688 1 42.09 142 GLU B O 1
ATOM 2358 N N . TYR B 1 143 ? -13.562 2.697 -16.656 1 40.75 143 TYR B N 1
ATOM 2359 C CA . TYR B 1 143 ? -12.25 3.322 -16.594 1 40.75 143 TYR B CA 1
ATOM 2360 C C . TYR B 1 143 ? -11.297 2.693 -17.609 1 40.75 143 TYR B C 1
ATOM 2362 O O . TYR B 1 143 ? -10.445 3.379 -18.172 1 40.75 143 TYR B O 1
ATOM 2370 N N . THR B 1 144 ? -11.219 1.42 -17.578 1 39.09 144 THR B N 1
ATOM 2371 C CA . THR B 1 144 ? -10.297 0.714 -18.469 1 39.09 144 THR B CA 1
ATOM 2372 C C . THR B 1 144 ? -10.625 1.007 -19.938 1 39.09 144 THR B C 1
ATOM 2374 O O . THR B 1 144 ? -9.727 1.074 -20.766 1 39.09 144 THR B O 1
ATOM 2377 N N . LYS B 1 145 ? -11.82 0.983 -20.281 1 34.75 145 LYS B N 1
ATOM 2378 C CA . LYS B 1 145 ? -12.086 1.172 -21.703 1 34.75 145 LYS B CA 1
ATOM 2379 C C . LYS B 1 145 ? -11.719 2.584 -22.156 1 34.75 145 LYS B C 1
ATOM 2381 O O . LYS B 1 145 ? -11.32 2.795 -23.297 1 34.75 145 LYS B O 1
ATOM 2386 N N . GLY B 1 146 ? -11.992 3.514 -21.422 1 31.61 146 GLY B N 1
ATOM 2387 C CA . GLY B 1 146 ? -11.742 4.879 -21.859 1 31.61 146 GLY B CA 1
ATOM 2388 C C . GLY B 1 146 ? -10.273 5.254 -21.844 1 31.61 146 GLY B C 1
ATOM 2389 O O . GLY B 1 146 ? -9.828 6.094 -22.625 1 31.61 146 GLY B O 1
ATOM 2390 N N . ASN B 1 147 ? -9.656 4.941 -20.703 1 33.47 147 ASN B N 1
ATOM 2391 C CA . ASN B 1 147 ? -8.312 5.512 -20.781 1 33.47 147 ASN B CA 1
ATOM 2392 C C . ASN B 1 147 ? -7.387 4.664 -21.641 1 33.47 147 ASN B C 1
ATOM 2394 O O . ASN B 1 147 ? -6.164 4.734 -21.516 1 33.47 147 ASN B O 1
ATOM 2398 N N . GLY B 1 148 ? -7.879 3.719 -22.359 1 31.64 148 GLY B N 1
ATOM 2399 C CA . GLY B 1 148 ? -7.031 3.287 -23.453 1 31.64 148 GLY B CA 1
ATOM 2400 C C . GLY B 1 148 ? -6.438 4.441 -24.25 1 31.64 148 GLY B C 1
ATOM 2401 O O . GLY B 1 148 ? -7.043 4.922 -25.203 1 31.64 148 GLY B O 1
ATOM 2402 N N . TYR B 1 149 ? -6.043 5.484 -23.641 1 29.5 149 TYR B N 1
ATOM 2403 C CA . TYR B 1 149 ? -5.246 6.422 -24.438 1 29.5 149 TYR B CA 1
ATOM 2404 C C . TYR B 1 149 ? -4.051 5.719 -25.062 1 29.5 149 TYR B C 1
ATOM 2406 O O . TYR B 1 149 ? -3.275 5.055 -24.375 1 29.5 149 TYR B O 1
ATOM 2414 N N . VAL B 1 150 ? -4.242 5.125 -26.172 1 27.14 150 VAL B N 1
ATOM 2415 C CA . VAL B 1 150 ? -3.178 4.898 -27.141 1 27.14 150 VAL B CA 1
ATOM 2416 C C . VAL B 1 150 ? -2.201 6.07 -27.125 1 27.14 150 VAL B C 1
ATOM 2418 O O . VAL B 1 150 ? -2.592 7.215 -27.344 1 27.14 150 VAL B O 1
ATOM 2421 N N . GLN B 1 151 ? -1.303 6.152 -26.141 1 26.56 151 GLN B N 1
ATOM 2422 C CA . GLN B 1 151 ? -0.141 6.992 -26.406 1 26.56 151 GLN B CA 1
ATOM 2423 C C . GLN B 1 151 ? 0.318 6.848 -27.859 1 26.56 151 GLN B C 1
ATOM 2425 O O . GLN B 1 151 ? 0.814 5.793 -28.25 1 26.56 151 GLN B O 1
ATOM 2430 N N . VAL B 1 152 ? -0.43 7.254 -28.703 1 26.27 152 VAL B N 1
ATOM 2431 C CA . VAL B 1 152 ? 0.13 7.449 -30.031 1 26.27 152 VAL B CA 1
ATOM 2432 C C . VAL B 1 152 ? 1.364 8.344 -29.953 1 26.27 152 VAL B C 1
ATOM 2434 O O . VAL B 1 152 ? 1.27 9.508 -29.547 1 26.27 152 VAL B O 1
ATOM 2437 N N . ALA B 1 153 ? 2.441 7.781 -29.391 1 28.17 153 ALA B N 1
ATOM 2438 C CA . ALA B 1 153 ? 3.697 8.438 -29.75 1 28.17 153 ALA B CA 1
ATOM 2439 C C . ALA B 1 153 ? 3.688 8.898 -31.203 1 28.17 153 ALA B C 1
ATOM 2441 O O . ALA B 1 153 ? 3.57 8.078 -32.125 1 28.17 153 ALA B O 1
ATOM 2442 N N . LEU B 1 154 ? 2.934 9.914 -31.438 1 28.92 154 LEU B N 1
ATOM 2443 C CA . LEU B 1 154 ? 3.201 10.547 -32.719 1 28.92 154 LEU B CA 1
ATOM 2444 C C . LEU B 1 154 ? 4.668 10.945 -32.844 1 28.92 154 LEU B C 1
ATOM 2446 O O . LEU B 1 154 ? 5.164 11.742 -32.062 1 28.92 154 LEU B O 1
ATOM 2450 N N . GLY B 1 155 ? 5.59 9.961 -32.812 1 29.2 155 GLY B N 1
ATOM 2451 C CA . GLY B 1 155 ? 6.883 10.25 -33.406 1 29.2 155 GLY B CA 1
ATOM 2452 C C . GLY B 1 155 ? 6.789 11.172 -34.594 1 29.2 155 GLY B C 1
ATOM 2453 O O . GLY B 1 155 ? 6.18 10.812 -35.625 1 29.2 155 GLY B O 1
ATOM 2454 N N . THR B 1 156 ? 6.438 12.414 -34.219 1 30.5 156 THR B N 1
ATOM 2455 C CA . THR B 1 156 ? 6.609 13.453 -35.219 1 30.5 156 THR B CA 1
ATOM 2456 C C . THR B 1 156 ? 7.977 13.344 -35.875 1 30.5 156 THR B C 1
ATOM 2458 O O . THR B 1 156 ? 9.008 13.586 -35.25 1 30.5 156 THR B O 1
ATOM 2461 N N . ASP B 1 157 ? 8.469 12.195 -36.25 1 31.41 157 ASP B N 1
ATOM 2462 C CA . ASP B 1 157 ? 9.555 12.203 -37.219 1 31.41 157 ASP B CA 1
ATOM 2463 C C . ASP B 1 157 ? 9.352 13.312 -38.25 1 31.41 157 ASP B C 1
ATOM 2465 O O . ASP B 1 157 ? 10.266 14.086 -38.531 1 31.41 157 ASP B O 1
ATOM 2469 N N . ASP B 1 158 ? 8.57 12.984 -39.25 1 32.59 158 ASP B N 1
ATOM 2470 C CA . ASP B 1 158 ? 8.773 13.344 -40.656 1 32.59 158 ASP B CA 1
ATOM 2471 C C . ASP B 1 158 ? 8.336 14.781 -40.906 1 32.59 158 ASP B C 1
ATOM 2473 O O . ASP B 1 158 ? 7.766 15.078 -41.969 1 32.59 158 ASP B O 1
ATOM 2477 N N . VAL B 1 159 ? 7.93 15.492 -39.844 1 32.09 159 VAL B N 1
ATOM 2478 C CA . VAL B 1 159 ? 7.398 16.75 -40.344 1 32.09 159 VAL B CA 1
ATOM 2479 C C . VAL B 1 159 ? 8.531 17.578 -40.938 1 32.09 159 VAL B C 1
ATOM 2481 O O . VAL B 1 159 ? 8.305 18.703 -41.406 1 32.09 159 VAL B O 1
ATOM 2484 N N . TYR B 1 160 ? 9.734 17.266 -40.656 1 31.33 160 TYR B N 1
ATOM 2485 C CA . TYR B 1 160 ? 10.664 18.156 -41.344 1 31.33 160 TYR B CA 1
ATOM 2486 C C . TYR B 1 160 ? 10.492 18.047 -42.844 1 31.33 160 TYR B C 1
ATOM 2488 O O . TYR B 1 160 ? 11.266 18.641 -43.594 1 31.33 160 TYR B O 1
ATOM 2496 N N . LYS B 1 161 ? 9.711 17.078 -43.281 1 29.53 161 LYS B N 1
ATOM 2497 C CA . LYS B 1 161 ? 9.812 17.047 -44.719 1 29.53 161 LYS B CA 1
ATOM 2498 C C . LYS B 1 161 ? 9.453 18.406 -45.312 1 29.53 161 LYS B C 1
ATOM 2500 O O . LYS B 1 161 ? 10.094 18.859 -46.281 1 29.53 161 LYS B O 1
ATOM 2505 N N . SER B 1 162 ? 8.234 18.75 -45.156 1 29.58 162 SER B N 1
ATOM 2506 C CA . SER B 1 162 ? 7.539 19.406 -46.25 1 29.58 162 SER B CA 1
ATOM 2507 C C . SER B 1 162 ? 7.91 20.875 -46.344 1 29.58 162 SER B C 1
ATOM 2509 O O . SER B 1 162 ? 7.488 21.562 -47.281 1 29.58 162 SER B O 1
ATOM 2511 N N . ALA B 1 163 ? 8.445 21.531 -45.312 1 31.67 163 ALA B N 1
ATOM 2512 C CA . ALA B 1 163 ? 8.484 22.953 -45.656 1 31.67 163 ALA B CA 1
ATOM 2513 C C . ALA B 1 163 ? 9.484 23.219 -46.781 1 31.67 163 ALA B C 1
ATOM 2515 O O . ALA B 1 163 ? 9.43 24.266 -47.406 1 31.67 163 ALA B O 1
ATOM 2516 N N . ALA B 1 164 ? 10.484 22.328 -46.812 1 30.41 164 ALA B N 1
ATOM 2517 C CA . ALA B 1 164 ? 11.469 22.906 -47.719 1 30.41 164 ALA B CA 1
ATOM 2518 C C . ALA B 1 164 ? 10.93 22.953 -49.156 1 30.41 164 ALA B C 1
ATOM 2520 O O . ALA B 1 164 ? 11.547 23.562 -50.031 1 30.41 164 ALA B O 1
ATOM 2521 N N . ALA B 1 165 ? 9.922 22.047 -49.438 1 28.53 165 ALA B N 1
ATOM 2522 C CA . ALA B 1 165 ? 9.766 22.141 -50.875 1 28.53 165 ALA B CA 1
ATOM 2523 C C . ALA B 1 165 ? 9.117 23.453 -51.281 1 28.53 165 ALA B C 1
ATOM 2525 O O . ALA B 1 165 ? 9.164 23.844 -52.438 1 28.53 165 ALA B O 1
ATOM 2526 N N . VAL B 1 166 ? 8.43 24.109 -50.25 1 25.66 166 VAL B N 1
ATOM 2527 C CA . VAL B 1 166 ? 7.902 25.188 -51.062 1 25.66 166 VAL B CA 1
ATOM 2528 C C . VAL B 1 166 ? 8.977 26.266 -51.281 1 25.66 166 VAL B C 1
ATOM 2530 O O . VAL B 1 166 ? 9.812 26.484 -50.406 1 25.66 166 VAL B O 1
#